Protein AF-A0A813EUI0-F1 (afdb_monomer_lite)

Foldseek 3Di:
DDDDDDDDDDDDDDDDDDDDDDDDDDDDDDDDDDDDDDDDDDPPPDPPPPPPPPPPDPPPPQPDDLVVVLLVVLLVLLQDDLVVNLVVLVVDDLVNLLSNCVSLVHDSDDDSVVSSVVSSVLSVLVVVLLDCVHPNVVLLVVLLPDPDLLVQLVVQLVPDDLVVLLVVCVSLVHDSDDDSSVSSSRSSVSSNSSRRPPCPPPPPDPPPPPDDDDDDDDDDDDDDDDDDDDDDDDDPPPPDPDVVVVVVVVVVVVVVVVVVVVVVVVLVVVCVVVDVVVSVVVVVVVVVVVVVD

Structure (mmCIF, N/CA/C/O backbone):
data_AF-A0A813EUI0-F1
#
_entry.id   AF-A0A813EUI0-F1
#
loop_
_atom_site.group_PDB
_atom_site.id
_atom_site.type_symbol
_atom_site.label_atom_id
_atom_site.label_alt_id
_atom_site.label_comp_id
_atom_site.label_asym_id
_atom_site.label_entity_id
_atom_site.label_seq_id
_atom_site.pdbx_PDB_ins_code
_atom_site.Cartn_x
_atom_site.Cartn_y
_atom_site.Cartn_z
_atom_site.occupancy
_atom_site.B_iso_or_equiv
_atom_site.auth_seq_id
_atom_site.auth_comp_id
_atom_site.auth_asym_id
_atom_site.auth_atom_id
_atom_site.pdbx_PDB_model_num
ATOM 1 N N . MET A 1 1 ? -33.923 30.603 26.156 1.00 37.28 1 MET A N 1
ATOM 2 C CA . MET A 1 1 ? -33.192 31.889 26.081 1.00 37.28 1 MET A CA 1
ATOM 3 C C . MET A 1 1 ? -31.811 31.636 25.481 1.00 37.28 1 MET A C 1
ATOM 5 O O . MET A 1 1 ? -31.264 30.576 25.737 1.00 37.28 1 MET A O 1
ATOM 9 N N . SER A 1 2 ? -31.299 32.598 24.704 1.00 32.34 2 SER A N 1
ATOM 10 C CA . SER A 1 2 ? -29.986 32.653 24.019 1.00 32.34 2 SER A CA 1
ATOM 11 C C . SER A 1 2 ? -29.773 31.882 22.705 1.00 32.34 2 SER A C 1
ATOM 13 O O . SER A 1 2 ? -29.128 30.846 22.632 1.00 32.34 2 SER A O 1
ATOM 15 N N . VAL A 1 3 ? -30.375 32.469 21.670 1.00 33.22 3 VAL A N 1
ATOM 16 C CA . VAL A 1 3 ? -29.838 32.942 20.373 1.00 33.22 3 VAL A CA 1
ATOM 17 C C . VAL A 1 3 ? -28.448 32.484 19.871 1.00 33.22 3 VAL A C 1
ATOM 19 O O . VAL A 1 3 ? -27.414 32.722 20.485 1.00 33.22 3 VAL A O 1
ATOM 22 N N . SER A 1 4 ? -28.509 31.959 18.642 1.00 45.97 4 SER A N 1
ATOM 23 C CA . SER A 1 4 ? -27.584 31.984 17.493 1.00 45.97 4 SER A CA 1
ATOM 24 C C . SER A 1 4 ? -26.529 33.100 17.414 1.00 45.97 4 SER A C 1
ATOM 26 O O . SER A 1 4 ? -26.839 34.258 17.673 1.00 45.97 4 SER A O 1
ATOM 28 N N . LEU A 1 5 ? -25.362 32.769 16.836 1.00 43.75 5 LEU A N 1
ATOM 29 C CA . LEU A 1 5 ? -24.563 33.683 16.005 1.00 43.75 5 LEU A CA 1
ATOM 30 C C . LEU A 1 5 ? -23.753 32.914 14.939 1.00 43.75 5 LEU A C 1
ATOM 32 O O . LEU A 1 5 ? -22.786 32.217 15.237 1.00 43.75 5 LEU A O 1
ATOM 36 N N . CYS A 1 6 ? -24.174 33.081 13.682 1.00 41.16 6 CYS A N 1
ATOM 37 C CA . CYS A 1 6 ? -23.401 32.829 12.466 1.00 41.16 6 CYS A CA 1
ATOM 38 C C . CYS A 1 6 ? -22.487 34.028 12.149 1.00 41.16 6 CYS A C 1
ATOM 40 O O . CYS A 1 6 ? -22.849 35.173 12.413 1.00 41.16 6 CYS A O 1
ATOM 42 N N . GLY A 1 7 ? -21.370 33.767 11.468 1.00 36.03 7 GLY A N 1
ATOM 43 C CA . GLY A 1 7 ? -20.527 34.754 10.777 1.00 36.03 7 GLY A CA 1
ATOM 44 C C . GLY A 1 7 ? -19.097 34.220 10.652 1.00 36.03 7 GLY A C 1
ATOM 45 O O . GLY A 1 7 ? -18.621 33.551 11.555 1.00 36.03 7 GLY A O 1
ATOM 46 N N . LEU A 1 8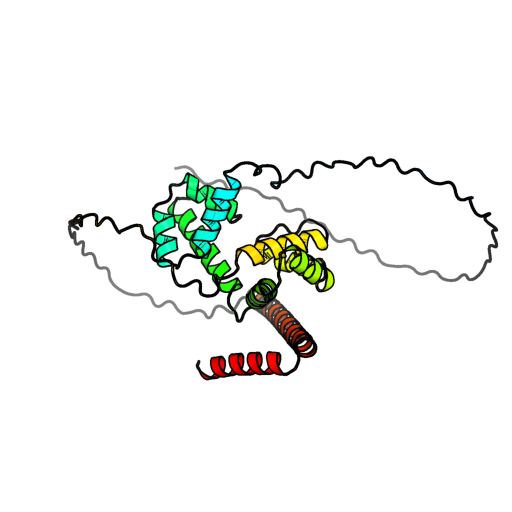 ? -18.310 34.431 9.603 1.00 41.53 8 LEU A N 1
ATOM 47 C CA . LEU A 1 8 ? -18.419 35.221 8.380 1.00 41.53 8 LEU A CA 1
ATOM 48 C C . LEU A 1 8 ? -17.160 34.814 7.581 1.00 41.53 8 LEU A C 1
ATOM 50 O O . LEU A 1 8 ? -16.054 35.060 8.057 1.00 41.53 8 LEU A O 1
ATOM 54 N N . TRP A 1 9 ? -17.271 34.160 6.421 1.00 45.41 9 TRP A N 1
ATOM 55 C CA . TRP A 1 9 ? -16.128 33.986 5.507 1.00 45.41 9 TRP A CA 1
ATOM 56 C C . TRP A 1 9 ? -16.390 34.809 4.253 1.00 45.41 9 TRP A C 1
ATOM 58 O O . TRP A 1 9 ? -17.250 34.488 3.436 1.00 45.41 9 TRP A O 1
ATOM 68 N N . GLY A 1 10 ? -15.676 35.932 4.172 1.00 41.66 10 GLY A N 1
ATOM 69 C CA . GLY A 1 10 ? -15.724 36.875 3.067 1.00 41.66 10 GLY A CA 1
ATOM 70 C C . GLY A 1 10 ? -15.103 36.299 1.799 1.00 41.66 10 GLY A C 1
ATOM 71 O O . GLY A 1 10 ? -14.004 35.745 1.815 1.00 41.66 10 GLY A O 1
ATOM 72 N N . GLY A 1 11 ? -15.820 36.466 0.690 1.00 40.97 11 GLY A N 1
ATOM 73 C CA . GLY A 1 11 ? -15.321 36.223 -0.653 1.00 40.97 11 GLY A CA 1
ATOM 74 C C . GLY A 1 11 ? -14.348 37.313 -1.105 1.00 40.97 11 GLY A C 1
ATOM 75 O O . GLY A 1 11 ? -14.552 38.498 -0.851 1.00 40.97 11 GLY A O 1
ATOM 76 N N . GLN A 1 12 ? -13.313 36.911 -1.841 1.00 42.09 12 GLN A N 1
ATOM 77 C CA . GLN A 1 12 ? -12.577 37.810 -2.725 1.00 42.09 12 GLN A CA 1
ATOM 78 C C . GLN A 1 12 ? -12.877 37.438 -4.173 1.00 42.09 12 GLN A C 1
ATOM 80 O O . GLN A 1 12 ? -12.380 36.453 -4.716 1.00 42.09 12 GLN A O 1
ATOM 85 N N . HIS A 1 13 ? -13.703 38.278 -4.790 1.00 38.53 13 HIS A N 1
ATOM 86 C CA . HIS A 1 13 ? -13.829 38.406 -6.230 1.00 38.53 13 HIS A CA 1
ATOM 87 C C . HIS A 1 13 ? -12.506 38.935 -6.801 1.00 38.53 13 HIS A C 1
ATOM 89 O O . HIS A 1 13 ? -12.022 39.984 -6.377 1.00 38.53 13 HIS A O 1
ATOM 95 N N . ARG A 1 14 ? -11.938 38.258 -7.805 1.00 47.00 14 ARG A N 1
ATOM 96 C CA . ARG A 1 14 ? -11.016 38.899 -8.750 1.00 47.00 14 ARG A CA 1
ATOM 97 C C . ARG A 1 14 ? -11.746 39.125 -10.062 1.00 47.00 14 ARG A C 1
ATOM 99 O O . ARG A 1 14 ? -12.122 38.179 -10.750 1.00 47.00 14 ARG A O 1
ATOM 106 N N . ALA A 1 15 ? -11.965 40.405 -10.337 1.00 46.66 15 ALA A N 1
ATOM 107 C CA . ALA A 1 15 ? -12.514 40.928 -11.568 1.00 46.66 15 ALA A CA 1
ATOM 108 C C . ALA A 1 15 ? -11.570 40.676 -12.751 1.00 46.66 15 ALA A C 1
ATOM 110 O O . ALA A 1 15 ? -10.344 40.706 -12.630 1.00 46.66 15 ALA A O 1
ATOM 111 N N . SER A 1 16 ? -12.197 40.424 -13.891 1.00 44.25 16 SER A N 1
ATOM 112 C CA . SER A 1 16 ? -11.610 40.366 -15.219 1.00 44.25 16 SER A CA 1
ATOM 113 C C . SER A 1 16 ? -11.232 41.767 -15.700 1.00 44.25 16 SER A C 1
ATOM 115 O O . SER A 1 16 ? -12.031 42.688 -15.556 1.00 44.25 16 SER A O 1
ATOM 117 N N . THR A 1 17 ? -10.093 41.899 -16.381 1.00 50.25 17 THR A N 1
ATOM 118 C CA . THR A 1 17 ? -9.874 43.005 -17.321 1.00 50.25 17 THR A CA 1
ATOM 119 C C . THR A 1 17 ? -9.352 42.440 -18.632 1.00 50.25 17 THR A C 1
ATOM 121 O O . THR A 1 17 ? -8.279 41.846 -18.702 1.00 50.25 17 THR A O 1
ATOM 124 N N . ILE A 1 18 ? -10.180 42.617 -19.655 1.00 51.25 18 ILE A N 1
ATOM 125 C CA . ILE A 1 18 ? -9.906 42.436 -21.075 1.00 51.25 18 ILE A CA 1
ATOM 126 C C . ILE A 1 18 ? -9.360 43.773 -21.585 1.00 51.25 18 ILE A C 1
ATOM 128 O O . ILE A 1 18 ? -10.045 44.781 -21.442 1.00 51.25 18 ILE A O 1
ATOM 132 N N . ILE A 1 19 ? -8.184 43.783 -22.214 1.00 55.34 19 ILE A N 1
ATOM 133 C CA . ILE A 1 19 ? -7.802 44.799 -23.207 1.00 55.34 19 ILE A CA 1
ATOM 134 C C . ILE A 1 19 ? -7.107 44.057 -24.350 1.00 55.34 19 ILE A C 1
ATOM 136 O O . ILE A 1 19 ? -6.150 43.317 -24.130 1.00 55.34 19 ILE A O 1
ATOM 140 N N . GLY A 1 20 ? -7.668 44.202 -25.550 1.00 39.66 20 GLY A N 1
ATOM 141 C CA . GLY A 1 20 ? -7.110 43.708 -26.806 1.00 39.66 20 GLY A CA 1
ATOM 142 C C . GLY A 1 20 ? -6.127 44.708 -27.445 1.00 39.66 20 GLY A C 1
ATOM 143 O O . GLY A 1 20 ? -5.355 45.336 -26.731 1.00 39.66 20 GLY A O 1
ATOM 144 N N . PRO A 1 21 ? -6.099 44.835 -28.782 1.00 67.56 21 PRO A N 1
ATOM 145 C CA . PRO A 1 21 ? -4.940 44.445 -29.589 1.00 67.56 21 PRO A CA 1
ATOM 146 C C . PRO A 1 21 ? -4.299 45.611 -30.361 1.00 67.56 21 PRO A C 1
ATOM 148 O O . PRO A 1 21 ? -4.964 46.605 -30.627 1.00 67.56 21 PRO A O 1
ATOM 151 N N . SER A 1 22 ? -3.061 45.432 -30.844 1.00 40.78 22 SER A N 1
ATOM 152 C CA . SER A 1 22 ? -2.563 46.135 -32.044 1.00 40.78 22 SER A CA 1
ATOM 153 C C . SER A 1 22 ? -1.215 45.595 -32.551 1.00 40.78 22 SER A C 1
ATOM 155 O O . SER A 1 22 ? -0.195 45.656 -31.874 1.00 40.78 22 SER A O 1
ATOM 157 N N . THR A 1 23 ? -1.285 45.061 -33.770 1.00 45.28 23 THR A N 1
ATOM 158 C CA . THR A 1 23 ? -0.348 45.076 -34.914 1.00 45.28 23 THR A CA 1
ATOM 159 C C . THR A 1 23 ? 0.899 45.971 -34.876 1.00 45.28 23 THR A C 1
ATOM 161 O O . THR A 1 23 ? 0.762 47.166 -34.651 1.00 45.28 23 THR A O 1
ATOM 164 N N . THR A 1 24 ? 2.037 45.415 -35.330 1.00 47.88 24 THR A N 1
ATOM 165 C CA . THR A 1 24 ? 2.993 45.940 -36.352 1.00 47.88 24 THR A CA 1
ATOM 166 C C . THR A 1 24 ? 4.041 44.837 -36.637 1.00 47.88 24 THR A C 1
ATOM 168 O O . THR A 1 24 ? 4.577 44.237 -35.716 1.00 47.88 24 THR A O 1
ATOM 171 N N . ALA A 1 25 ? 4.140 44.274 -37.846 1.00 42.41 25 ALA A N 1
ATOM 172 C CA . ALA A 1 25 ? 4.811 44.772 -39.055 1.00 42.41 25 ALA A CA 1
ATOM 173 C C . ALA A 1 25 ? 6.358 44.725 -39.004 1.00 42.41 25 ALA A C 1
ATOM 175 O O . ALA A 1 25 ? 6.978 45.544 -38.343 1.00 42.41 25 ALA A O 1
ATOM 176 N N . GLY A 1 26 ? 6.934 43.805 -39.796 1.00 37.25 26 GLY A N 1
ATOM 177 C CA . GLY A 1 26 ? 8.094 44.043 -40.672 1.00 37.25 26 GLY A CA 1
ATOM 178 C C . GLY A 1 26 ? 9.504 44.132 -40.072 1.00 37.25 26 GLY A C 1
ATOM 179 O O . GLY A 1 26 ? 9.800 45.012 -39.277 1.00 37.25 26 GLY A O 1
ATOM 180 N N . GLY A 1 27 ? 10.421 43.308 -40.595 1.00 34.06 27 GLY A N 1
ATOM 181 C CA . GLY A 1 27 ? 11.859 43.602 -40.554 1.00 34.06 27 GLY A CA 1
ATOM 182 C C . GLY A 1 27 ? 12.783 42.383 -40.657 1.00 34.06 27 GLY A C 1
ATOM 183 O O . GLY A 1 27 ? 12.969 41.696 -39.655 1.00 34.06 27 GLY A O 1
ATOM 184 N N . PRO A 1 28 ? 13.390 42.110 -41.830 1.00 57.72 28 PRO A N 1
ATOM 185 C CA . PRO A 1 28 ? 14.470 41.140 -41.998 1.00 57.72 28 PRO A CA 1
ATOM 186 C C . PRO A 1 28 ? 15.854 41.806 -41.850 1.00 57.72 28 PRO A C 1
ATOM 188 O O . PRO A 1 28 ? 16.023 42.967 -42.214 1.00 57.72 28 PRO A O 1
ATOM 191 N N . GLY A 1 29 ? 16.870 41.049 -41.419 1.00 37.94 29 GLY A N 1
ATOM 192 C CA . GLY A 1 29 ? 18.277 41.363 -41.716 1.00 37.94 29 GLY A CA 1
ATOM 193 C C . GLY A 1 29 ? 19.245 41.462 -40.529 1.00 37.94 29 GLY A C 1
ATOM 194 O O . GLY A 1 29 ? 18.898 41.928 -39.450 1.00 37.94 29 GLY A O 1
ATOM 195 N N . GLY A 1 30 ? 20.495 41.055 -40.792 1.00 41.94 30 GLY A N 1
ATOM 196 C CA . GLY A 1 30 ? 21.686 41.303 -39.964 1.00 41.94 30 GLY A CA 1
ATOM 197 C C . GLY A 1 30 ? 22.043 40.128 -39.052 1.00 41.94 30 GLY A C 1
ATOM 198 O O . GLY A 1 30 ? 21.539 40.019 -37.944 1.00 41.94 30 GLY A O 1
ATOM 199 N N . PHE A 1 31 ? 22.834 39.142 -39.479 1.00 50.12 31 PHE A N 1
ATOM 200 C CA . PHE A 1 31 ? 24.273 39.256 -39.758 1.00 50.12 31 PHE A CA 1
ATOM 201 C C . PHE A 1 31 ? 25.031 39.965 -38.626 1.00 50.12 31 PHE A C 1
ATOM 203 O O . PHE A 1 31 ? 25.281 41.162 -38.684 1.00 50.12 31 PHE A O 1
ATOM 210 N N . TRP A 1 32 ? 25.417 39.189 -37.613 1.00 48.81 32 TRP A N 1
ATOM 211 C CA . TRP A 1 32 ? 26.549 39.507 -36.749 1.00 48.81 32 TRP A CA 1
ATOM 212 C C . TRP A 1 32 ? 27.399 38.253 -36.591 1.00 48.81 32 TRP A C 1
ATOM 214 O O . TRP A 1 32 ? 27.138 37.379 -35.767 1.00 48.81 32 TRP A O 1
ATOM 224 N N . THR A 1 33 ? 28.433 38.183 -37.420 1.00 50.44 33 THR A N 1
ATOM 225 C CA . THR A 1 33 ? 29.685 37.513 -37.093 1.00 50.44 33 THR A CA 1
ATOM 226 C C . THR A 1 33 ? 30.200 38.076 -35.772 1.00 50.44 33 THR A C 1
ATOM 228 O O . THR A 1 33 ? 30.443 39.275 -35.633 1.00 50.44 33 THR A O 1
ATOM 231 N N . ARG A 1 34 ? 30.372 37.208 -34.776 1.00 45.84 34 ARG A N 1
ATOM 232 C CA . ARG A 1 34 ? 31.228 37.515 -33.635 1.00 45.84 34 ARG A CA 1
ATOM 233 C C . ARG A 1 34 ? 31.937 36.251 -33.195 1.00 45.84 34 ARG A C 1
ATOM 235 O O . ARG A 1 34 ? 31.386 35.436 -32.457 1.00 45.84 34 ARG A O 1
ATOM 242 N N . ASP A 1 35 ? 33.167 36.133 -33.677 1.00 47.34 35 ASP A N 1
ATOM 243 C CA . ASP A 1 35 ? 34.205 35.297 -33.099 1.00 47.34 35 ASP A CA 1
ATOM 244 C C . ASP A 1 35 ? 34.188 35.444 -31.578 1.00 47.34 35 ASP A C 1
ATOM 246 O O . ASP A 1 35 ? 34.434 36.521 -31.023 1.00 47.34 35 ASP A O 1
ATOM 250 N N . ARG A 1 36 ? 33.871 34.347 -30.890 1.00 46.78 36 ARG A N 1
ATOM 251 C CA . ARG A 1 36 ? 34.180 34.197 -29.473 1.00 46.78 36 ARG A CA 1
ATOM 252 C C . ARG A 1 36 ? 35.244 33.118 -29.335 1.00 46.78 36 ARG A C 1
ATOM 254 O O . ARG A 1 36 ? 34.974 31.966 -29.679 1.00 46.78 36 ARG A O 1
ATOM 261 N N . PRO A 1 37 ? 36.437 33.462 -28.824 1.00 52.59 37 PRO A N 1
ATOM 262 C CA . PRO A 1 37 ? 37.456 32.475 -28.541 1.00 52.59 37 PRO A CA 1
ATOM 263 C C . PRO A 1 37 ? 36.966 31.506 -27.462 1.00 52.59 37 PRO A C 1
ATOM 265 O O . PRO A 1 37 ? 36.327 31.869 -26.473 1.00 52.59 37 PRO A O 1
ATOM 268 N N . ARG A 1 38 ? 37.289 30.243 -27.718 1.00 52.47 38 ARG A N 1
ATOM 269 C CA . ARG A 1 38 ? 37.118 29.060 -26.882 1.00 52.47 38 ARG A CA 1
ATOM 270 C C . ARG A 1 38 ? 37.742 29.304 -25.494 1.00 52.47 38 ARG A C 1
ATOM 272 O O . ARG A 1 38 ? 38.957 29.485 -25.431 1.00 52.47 38 ARG A O 1
ATOM 279 N N . PRO A 1 39 ? 36.979 29.284 -24.385 1.00 45.50 39 PRO A N 1
ATOM 280 C CA . PRO A 1 39 ? 37.581 29.224 -23.066 1.00 45.50 39 PRO A CA 1
ATOM 281 C C . PRO A 1 39 ? 38.162 27.828 -22.846 1.00 45.50 39 PRO A C 1
ATOM 283 O O . PRO A 1 39 ? 37.503 26.803 -23.035 1.00 45.50 39 PRO A O 1
ATOM 286 N N . SER A 1 40 ? 39.432 27.839 -22.481 1.00 44.53 40 SER A N 1
ATOM 287 C CA . SER A 1 40 ? 40.275 26.728 -22.086 1.00 44.53 40 SER A CA 1
ATOM 288 C C . SER A 1 40 ? 39.642 25.871 -20.987 1.00 44.53 40 SER A C 1
ATOM 290 O O . SER A 1 40 ? 39.065 26.357 -20.015 1.00 44.53 40 SER A O 1
ATOM 292 N N . LEU A 1 41 ? 39.802 24.562 -21.168 1.00 47.62 41 LEU A N 1
ATOM 293 C CA . LEU A 1 41 ? 39.562 23.520 -20.182 1.00 47.62 41 LEU A CA 1
ATOM 294 C C . LEU A 1 41 ? 40.427 23.785 -18.943 1.00 47.62 41 LEU A C 1
ATOM 296 O O . LEU A 1 41 ? 41.642 23.610 -18.986 1.00 47.62 41 LEU A O 1
ATOM 300 N N . LEU A 1 42 ? 39.792 24.164 -17.838 1.00 51.62 42 LEU A N 1
ATOM 301 C CA . LEU A 1 42 ? 40.342 23.959 -16.503 1.00 51.62 42 LEU A CA 1
ATOM 302 C C . LEU A 1 42 ? 39.494 22.904 -15.782 1.00 51.62 42 LEU A C 1
ATOM 304 O O . LEU A 1 42 ? 38.260 22.953 -15.866 1.00 51.62 42 LEU A O 1
ATOM 308 N N . PRO A 1 43 ? 40.119 21.951 -15.069 1.00 44.88 43 PRO A N 1
ATOM 309 C CA . PRO A 1 43 ? 39.403 20.976 -14.269 1.00 44.88 43 PRO A CA 1
ATOM 310 C C . PRO A 1 43 ? 38.798 21.703 -13.070 1.00 44.88 43 PRO A C 1
ATOM 312 O O . PRO A 1 43 ? 39.477 22.066 -12.112 1.00 44.88 43 PRO A O 1
ATOM 315 N N . ARG A 1 44 ? 37.489 21.940 -13.129 1.00 40.03 44 ARG A N 1
ATOM 316 C CA . ARG A 1 44 ? 36.712 22.402 -11.983 1.00 40.03 44 ARG A CA 1
ATOM 317 C C . ARG A 1 44 ? 36.678 21.249 -10.979 1.00 40.03 44 ARG A C 1
ATOM 319 O O . ARG A 1 44 ? 35.834 20.366 -11.096 1.00 40.03 44 ARG A O 1
ATOM 326 N N . GLN A 1 45 ? 37.609 21.247 -10.022 1.00 49.34 45 GLN A N 1
ATOM 327 C CA . GLN A 1 45 ? 37.475 20.485 -8.783 1.00 49.34 45 GLN A CA 1
ATOM 328 C C . GLN A 1 45 ? 36.181 20.949 -8.109 1.00 49.34 45 GLN A C 1
ATOM 330 O O . GLN A 1 45 ? 36.139 21.968 -7.422 1.00 49.34 45 GLN A O 1
ATOM 335 N N . GLN A 1 46 ? 35.087 20.243 -8.383 1.00 42.00 46 GLN A N 1
ATOM 336 C CA . GLN A 1 46 ? 33.879 20.364 -7.593 1.00 42.00 46 GLN A CA 1
ATOM 337 C C . GLN A 1 46 ? 34.137 19.597 -6.309 1.00 42.00 46 GLN A C 1
ATOM 339 O O . GLN A 1 46 ? 34.206 18.369 -6.288 1.00 42.00 46 GLN A O 1
ATOM 344 N N . SER A 1 47 ? 34.338 20.372 -5.252 1.00 43.19 47 SER A N 1
ATOM 345 C CA . SER A 1 47 ? 34.219 19.923 -3.884 1.00 43.19 47 SER A CA 1
ATOM 346 C C . SER A 1 47 ? 32.953 19.079 -3.742 1.00 43.19 47 SER A C 1
ATOM 348 O O . SER A 1 47 ? 31.836 19.529 -4.001 1.00 43.19 47 SER A O 1
ATOM 350 N N . LEU A 1 48 ? 33.135 17.835 -3.304 1.00 44.62 48 LEU A N 1
ATOM 351 C CA . LEU A 1 48 ? 32.083 17.018 -2.720 1.00 44.62 48 LEU A CA 1
ATOM 352 C C . LEU A 1 48 ? 31.684 17.647 -1.378 1.00 44.62 48 LEU A C 1
ATOM 354 O O . LEU A 1 48 ? 31.959 17.104 -0.315 1.00 44.62 48 LEU A O 1
ATOM 358 N N . GLN A 1 49 ? 31.033 18.808 -1.406 1.00 39.41 49 GLN A N 1
ATOM 359 C CA . GLN A 1 49 ? 30.088 19.139 -0.353 1.00 39.41 49 GLN A CA 1
ATOM 360 C C . GLN A 1 49 ? 28.788 18.447 -0.731 1.00 39.41 49 GLN A C 1
ATOM 362 O O . GLN A 1 49 ? 27.916 19.005 -1.396 1.00 39.41 49 GLN A O 1
ATOM 367 N N . ALA A 1 50 ? 28.700 17.179 -0.324 1.00 39.03 50 ALA A N 1
ATOM 368 C CA . ALA A 1 50 ? 27.430 16.517 -0.123 1.00 39.03 50 ALA A CA 1
ATOM 369 C C . ALA A 1 50 ? 26.643 17.389 0.857 1.00 39.03 50 ALA A C 1
ATOM 371 O O . ALA A 1 50 ? 26.835 17.332 2.070 1.00 39.03 50 ALA A O 1
ATOM 372 N N . SER A 1 51 ? 25.813 18.263 0.294 1.00 38.94 51 SER A N 1
ATOM 373 C CA . SER A 1 51 ? 24.769 18.966 1.009 1.00 38.94 51 SER A CA 1
ATOM 374 C C . SER A 1 51 ? 23.864 17.877 1.574 1.00 38.94 51 SER A C 1
ATOM 376 O O . SER A 1 51 ? 22.999 17.337 0.883 1.00 38.94 51 SER A O 1
ATOM 378 N N . GLN A 1 52 ? 24.138 17.481 2.817 1.00 37.47 52 GLN A N 1
ATOM 379 C CA . GLN A 1 52 ? 23.180 16.802 3.669 1.00 37.47 52 GLN A CA 1
ATOM 380 C C . GLN A 1 52 ? 22.052 17.802 3.893 1.00 37.47 52 GLN A C 1
ATOM 382 O O . GLN A 1 52 ? 22.026 18.544 4.870 1.00 37.47 52 GLN A O 1
ATOM 387 N N . ALA A 1 53 ? 21.141 17.874 2.927 1.00 35.91 53 ALA A N 1
ATOM 388 C CA . ALA A 1 53 ? 19.835 18.430 3.174 1.00 35.91 53 ALA A CA 1
ATOM 389 C C . ALA A 1 53 ? 19.172 17.492 4.192 1.00 35.91 53 ALA A C 1
ATOM 391 O O . ALA A 1 53 ? 19.030 16.300 3.899 1.00 35.91 53 ALA A O 1
ATOM 392 N N . PRO A 1 54 ? 18.774 17.976 5.379 1.00 39.00 54 PRO A N 1
ATOM 393 C CA . PRO A 1 54 ? 17.939 17.189 6.256 1.00 39.00 54 PRO A CA 1
ATOM 394 C C . PRO A 1 54 ? 16.592 17.076 5.548 1.00 39.00 54 PRO A C 1
ATOM 396 O O . PRO A 1 54 ? 15.774 17.996 5.571 1.00 39.00 54 PRO A O 1
ATOM 399 N N . SER A 1 55 ? 16.361 15.956 4.867 1.00 44.69 55 SER A N 1
ATOM 400 C CA . SER A 1 55 ? 15.023 15.541 4.467 1.00 44.69 55 SER A CA 1
ATOM 401 C C . SER A 1 55 ? 14.256 15.206 5.744 1.00 44.69 55 SER A C 1
ATOM 403 O O . SER A 1 55 ? 14.120 14.048 6.132 1.00 44.69 55 SER A O 1
ATOM 405 N N . GLY A 1 56 ? 13.820 16.255 6.439 1.00 46.03 56 GLY A N 1
ATOM 406 C CA . GLY A 1 56 ? 12.825 16.172 7.484 1.00 46.03 56 GLY A CA 1
ATOM 407 C C . GLY A 1 56 ? 11.544 15.611 6.885 1.00 46.03 56 GLY A C 1
ATOM 408 O O . GLY A 1 56 ? 11.059 16.084 5.856 1.00 46.03 56 GLY A O 1
ATOM 409 N N . GLY A 1 57 ? 11.016 14.578 7.530 1.00 45.25 57 GLY A N 1
ATOM 410 C CA . GLY A 1 57 ? 9.721 14.012 7.191 1.00 45.25 57 GLY A CA 1
ATOM 411 C C . GLY A 1 57 ? 9.714 12.497 7.291 1.00 45.25 57 GLY A C 1
ATOM 412 O O . GLY A 1 57 ? 9.730 11.814 6.274 1.00 45.25 57 GLY A O 1
ATOM 413 N N . TRP A 1 58 ? 9.605 11.998 8.522 1.00 43.50 58 TRP A N 1
ATOM 414 C CA . TRP A 1 58 ? 9.144 10.646 8.880 1.00 43.50 58 TRP A CA 1
ATOM 415 C C . TRP A 1 58 ? 10.098 9.461 8.650 1.00 43.50 58 TRP A C 1
ATOM 417 O O . TRP A 1 58 ? 10.011 8.504 9.414 1.00 43.50 58 TRP A O 1
ATOM 427 N N . ASP A 1 59 ? 11.034 9.517 7.697 1.00 44.75 59 ASP A N 1
ATOM 428 C CA . ASP A 1 59 ? 11.884 8.354 7.363 1.00 44.75 59 ASP A CA 1
ATOM 429 C C . ASP A 1 59 ? 12.989 8.059 8.418 1.00 44.75 59 ASP A C 1
ATOM 431 O O . ASP A 1 59 ? 13.479 6.936 8.492 1.00 44.75 59 ASP A O 1
ATOM 435 N N . THR A 1 60 ? 13.347 9.011 9.292 1.00 43.53 60 THR A N 1
ATOM 436 C CA . THR A 1 60 ? 14.408 8.858 10.320 1.00 43.53 60 THR A CA 1
ATOM 437 C C . THR A 1 60 ? 13.921 8.602 11.752 1.00 43.53 60 THR A C 1
ATOM 439 O O . THR A 1 60 ? 14.745 8.335 12.622 1.00 43.53 60 THR A O 1
ATOM 442 N N . VAL A 1 61 ? 12.612 8.642 12.034 1.00 46.31 61 VAL A N 1
ATOM 443 C CA . VAL A 1 61 ? 12.087 8.504 13.418 1.00 46.31 61 VAL A CA 1
ATOM 444 C C . VAL A 1 61 ? 11.822 7.038 13.811 1.00 46.31 61 VAL A C 1
ATOM 446 O O . VAL A 1 61 ? 11.473 6.740 14.947 1.00 46.31 61 VAL A O 1
ATOM 449 N N . PHE A 1 62 ? 12.040 6.090 12.900 1.00 47.03 62 PHE A N 1
ATOM 450 C CA . PHE A 1 62 ? 11.673 4.681 13.083 1.00 47.03 62 PHE A CA 1
ATOM 451 C C . PHE A 1 62 ? 12.872 3.711 13.147 1.00 47.03 62 PHE A C 1
ATOM 453 O O . PHE A 1 62 ? 12.695 2.499 13.070 1.00 47.03 62 PHE A O 1
ATOM 460 N N . SER A 1 63 ? 14.097 4.203 13.356 1.00 41.44 63 SER A N 1
ATOM 461 C CA . SER A 1 63 ? 15.325 3.379 13.387 1.00 41.44 63 SER A CA 1
ATOM 462 C C . SER A 1 63 ? 15.567 2.578 14.684 1.00 41.44 63 SER A C 1
ATOM 464 O O . SER A 1 63 ? 16.708 2.295 15.032 1.00 41.44 63 SER A O 1
ATOM 466 N N . SER A 1 64 ? 14.529 2.175 15.417 1.00 50.97 64 SER A N 1
ATOM 467 C CA . SER A 1 64 ? 14.667 1.363 16.636 1.00 50.97 64 SER A CA 1
ATOM 468 C C . SER A 1 64 ? 13.445 0.462 16.792 1.00 50.97 64 SER A C 1
ATOM 470 O O . SER A 1 64 ? 12.337 0.987 16.769 1.00 50.97 64 SER A O 1
ATOM 472 N N . GLY A 1 65 ? 13.654 -0.863 16.890 1.00 58.16 65 GLY A N 1
ATOM 473 C CA . GLY A 1 65 ? 12.738 -1.973 17.254 1.00 58.16 65 GLY A CA 1
ATOM 474 C C . GLY A 1 65 ? 11.235 -1.871 16.934 1.00 58.16 65 GLY A C 1
ATOM 475 O O . GLY A 1 65 ? 10.678 -2.719 16.239 1.00 58.16 65 GLY A O 1
ATOM 476 N N . VAL A 1 66 ? 10.583 -0.823 17.425 1.00 65.12 66 VAL A N 1
ATOM 477 C CA . VAL A 1 66 ? 9.166 -0.467 17.285 1.00 65.12 66 VAL A CA 1
ATOM 478 C C . VAL A 1 66 ? 8.688 -0.461 15.831 1.00 65.12 66 VAL A C 1
ATOM 480 O O . VAL A 1 66 ? 7.596 -0.942 15.545 1.00 65.12 66 VAL A O 1
ATOM 483 N N . ALA A 1 67 ? 9.500 0.019 14.886 1.00 74.81 67 ALA A N 1
ATOM 484 C CA . ALA A 1 67 ? 9.120 0.021 13.471 1.00 74.81 67 ALA A CA 1
ATOM 485 C C . ALA A 1 67 ? 9.012 -1.390 12.882 1.00 74.81 67 ALA A C 1
ATOM 487 O O . ALA A 1 67 ? 8.126 -1.662 12.075 1.00 74.81 67 ALA A O 1
ATOM 488 N N . GLY A 1 68 ? 9.893 -2.294 13.320 1.00 78.88 68 GLY A N 1
ATOM 489 C CA . GLY A 1 68 ? 9.860 -3.700 12.931 1.00 78.88 68 GLY A CA 1
ATOM 490 C C . GLY A 1 68 ? 8.637 -4.415 13.499 1.00 78.88 68 GLY A C 1
ATOM 491 O O . GLY A 1 68 ? 7.971 -5.144 12.768 1.00 78.88 68 GLY A O 1
ATOM 492 N N . VAL A 1 69 ? 8.299 -4.149 14.766 1.00 84.06 69 VAL A N 1
ATOM 493 C CA . VAL A 1 69 ? 7.096 -4.693 15.424 1.00 84.06 69 VAL A CA 1
ATOM 494 C C . VAL A 1 69 ? 5.822 -4.176 14.756 1.00 84.06 69 VAL A C 1
ATOM 496 O O . VAL A 1 69 ? 4.912 -4.944 14.459 1.00 84.06 69 VAL A O 1
ATOM 499 N N . LEU A 1 70 ? 5.756 -2.882 14.448 1.00 86.88 70 LEU A N 1
ATOM 500 C CA . LEU A 1 70 ? 4.600 -2.317 13.760 1.00 86.88 70 LEU A CA 1
ATOM 501 C C . LEU A 1 70 ? 4.454 -2.890 12.343 1.00 86.88 70 LEU A C 1
ATOM 503 O O . LEU A 1 70 ? 3.352 -3.251 11.931 1.00 86.88 70 LEU A O 1
ATOM 507 N N . ALA A 1 71 ? 5.560 -3.013 11.605 1.00 83.44 71 ALA A N 1
ATOM 508 C CA . ALA A 1 71 ? 5.556 -3.614 10.278 1.00 83.44 71 ALA A CA 1
ATOM 509 C C . ALA A 1 71 ? 5.133 -5.091 10.318 1.00 83.44 71 ALA A C 1
ATOM 511 O O . ALA A 1 71 ? 4.363 -5.523 9.458 1.00 83.44 71 ALA A O 1
ATOM 512 N N . SER A 1 72 ? 5.586 -5.861 11.316 1.00 85.69 72 SER A N 1
ATOM 513 C CA . SER A 1 72 ? 5.185 -7.262 11.482 1.00 85.69 72 SER A CA 1
ATOM 514 C C . SER A 1 72 ? 3.710 -7.389 11.860 1.00 85.69 72 SER A C 1
ATOM 516 O O . SER A 1 72 ? 3.022 -8.234 11.293 1.00 85.69 72 SER A O 1
ATOM 518 N N . MET A 1 73 ? 3.193 -6.509 12.720 1.00 90.19 73 MET A N 1
ATOM 519 C CA . MET A 1 73 ? 1.779 -6.471 13.096 1.00 90.19 73 MET A CA 1
ATOM 520 C C . MET A 1 73 ? 0.881 -6.119 11.904 1.00 90.19 73 MET A C 1
ATOM 522 O O . MET A 1 73 ? -0.072 -6.839 11.615 1.00 90.19 73 MET A O 1
ATOM 526 N N . VAL A 1 74 ? 1.209 -5.064 11.150 1.00 91.50 74 VAL A N 1
ATOM 527 C CA . VAL A 1 74 ? 0.465 -4.692 9.932 1.00 91.50 74 VAL A CA 1
ATOM 528 C C . VAL A 1 74 ? 0.517 -5.818 8.898 1.00 91.50 74 VAL A C 1
ATOM 530 O O . VAL A 1 74 ? -0.495 -6.127 8.268 1.00 91.50 74 VAL A O 1
ATOM 533 N N . ARG A 1 75 ? 1.671 -6.476 8.743 1.00 89.31 75 ARG A N 1
ATOM 534 C CA . ARG A 1 75 ? 1.798 -7.649 7.873 1.00 89.31 75 ARG A CA 1
ATOM 535 C C . ARG A 1 75 ? 0.921 -8.806 8.355 1.00 89.31 75 ARG A C 1
ATOM 537 O O . ARG A 1 75 ? 0.220 -9.394 7.542 1.00 89.31 75 ARG A O 1
ATOM 544 N N . ALA A 1 76 ? 0.910 -9.099 9.652 1.00 90.12 76 ALA A N 1
ATOM 545 C CA . ALA A 1 76 ? 0.076 -10.147 10.230 1.00 90.12 76 ALA A CA 1
ATOM 546 C C . ALA A 1 76 ? -1.423 -9.866 10.034 1.00 90.12 76 ALA A C 1
ATOM 548 O O . ALA A 1 76 ? -2.175 -10.791 9.745 1.00 90.12 76 ALA A O 1
ATOM 549 N N . LEU A 1 77 ? -1.854 -8.603 10.127 1.00 93.50 77 LEU A N 1
ATOM 550 C CA . LEU A 1 77 ? -3.238 -8.194 9.856 1.00 93.50 77 LEU A CA 1
ATOM 551 C C . LEU A 1 77 ? -3.626 -8.319 8.375 1.00 93.50 77 LEU A C 1
ATOM 553 O O . LEU A 1 77 ? -4.770 -8.657 8.076 1.00 93.50 77 LEU A O 1
ATOM 557 N N . ARG A 1 78 ? -2.686 -8.062 7.455 1.00 91.44 78 ARG A N 1
ATOM 558 C CA . ARG A 1 78 ? -2.883 -8.238 6.004 1.00 91.44 78 ARG A CA 1
ATOM 559 C C . ARG A 1 78 ? -2.975 -9.708 5.593 1.00 91.44 78 ARG A C 1
ATOM 561 O O . ARG A 1 78 ? -3.666 -10.015 4.635 1.00 91.44 78 ARG A O 1
ATOM 568 N N . LEU A 1 79 ? -2.271 -10.597 6.293 1.00 88.50 79 LEU A N 1
ATOM 569 C CA . LEU A 1 79 ? -2.297 -12.041 6.025 1.00 88.50 79 LEU A CA 1
ATOM 570 C C . LEU A 1 79 ? -3.451 -12.768 6.730 1.00 88.50 79 LEU A C 1
ATOM 572 O O . LEU A 1 79 ? -3.741 -13.909 6.390 1.00 88.50 79 LEU A O 1
ATOM 576 N N . ALA A 1 80 ? -4.075 -12.140 7.727 1.00 90.56 80 ALA A N 1
ATOM 577 C CA . ALA A 1 80 ? -5.205 -12.705 8.448 1.00 90.56 80 ALA A CA 1
ATOM 578 C C . ALA A 1 80 ? -6.511 -12.576 7.648 1.00 90.56 80 ALA A C 1
ATOM 580 O O . ALA A 1 80 ? -6.781 -11.525 7.055 1.00 90.56 80 ALA A O 1
ATOM 581 N N . ASP A 1 81 ? -7.344 -13.617 7.729 1.00 90.94 81 ASP A N 1
ATOM 582 C CA . ASP A 1 81 ? -8.728 -13.596 7.251 1.00 90.94 81 ASP A CA 1
ATOM 583 C C . ASP A 1 81 ? -9.554 -12.523 7.980 1.00 90.94 81 ASP A C 1
ATOM 585 O O . ASP A 1 81 ? -9.203 -12.073 9.076 1.00 90.94 81 ASP A O 1
ATOM 589 N N . GLU A 1 82 ? -10.689 -12.127 7.402 1.00 91.56 82 GLU A N 1
ATOM 590 C CA . GLU A 1 82 ? -11.526 -11.037 7.924 1.00 91.56 82 GLU A CA 1
ATOM 591 C C . GLU A 1 82 ? -11.961 -11.256 9.386 1.00 91.56 82 GLU A C 1
ATOM 593 O O . GLU A 1 82 ? -11.866 -10.346 10.215 1.00 91.56 82 GLU A O 1
ATOM 598 N N . SER A 1 83 ? -12.381 -12.476 9.734 1.00 93.81 83 SER A N 1
ATOM 599 C CA . SER A 1 83 ? -12.816 -12.828 11.093 1.00 93.81 83 SER A CA 1
ATOM 600 C C . SER A 1 83 ? -11.669 -12.764 12.110 1.00 93.81 83 SER A C 1
ATOM 602 O O . SER A 1 83 ? -11.833 -12.225 13.208 1.00 93.81 83 SER A O 1
ATOM 604 N N . GLU A 1 84 ? -10.490 -13.259 11.734 1.00 95.06 84 GLU A N 1
ATOM 605 C CA . GLU A 1 84 ? -9.272 -13.236 12.546 1.00 95.06 84 GLU A CA 1
ATOM 606 C C . GLU A 1 84 ? -8.776 -11.802 12.758 1.00 95.06 84 GLU A C 1
ATOM 608 O O . GLU A 1 84 ? -8.455 -11.407 13.881 1.00 95.06 84 GLU A O 1
ATOM 613 N N . ARG A 1 85 ? -8.764 -11.000 11.690 1.00 95.06 85 ARG A N 1
ATOM 614 C CA . ARG A 1 85 ? -8.408 -9.578 11.707 1.00 95.06 85 ARG A CA 1
ATOM 615 C C . ARG A 1 85 ? -9.297 -8.810 12.682 1.00 95.06 85 ARG A C 1
ATOM 617 O O . ARG A 1 85 ? -8.779 -8.129 13.566 1.00 95.06 85 ARG A O 1
ATOM 624 N N . ARG A 1 86 ? -10.617 -8.986 12.586 1.00 95.25 86 ARG A N 1
ATOM 625 C CA . ARG A 1 86 ? -11.592 -8.371 13.496 1.00 95.25 86 ARG A CA 1
ATOM 626 C C . ARG A 1 86 ? -11.385 -8.806 14.946 1.00 95.25 86 ARG A C 1
ATOM 628 O O . ARG A 1 86 ? -11.425 -7.969 15.847 1.00 95.25 86 ARG A O 1
ATOM 635 N N . ARG A 1 87 ? -11.130 -10.099 15.190 1.00 97.19 87 ARG A N 1
ATOM 636 C CA . ARG A 1 87 ? -10.843 -10.616 16.540 1.00 97.19 87 ARG A CA 1
ATOM 637 C C . ARG A 1 87 ? -9.592 -9.968 17.132 1.00 97.19 87 ARG A C 1
ATOM 639 O O . ARG A 1 87 ? -9.647 -9.513 18.269 1.00 97.19 87 ARG A O 1
ATOM 646 N N . ARG A 1 88 ? -8.498 -9.892 16.363 1.00 96.44 88 ARG A N 1
ATOM 647 C CA . ARG A 1 88 ? -7.241 -9.258 16.797 1.00 96.44 88 ARG A CA 1
ATOM 648 C C . ARG A 1 88 ? -7.446 -7.785 17.114 1.00 96.44 88 ARG A C 1
ATOM 650 O O . ARG A 1 88 ? -7.185 -7.379 18.234 1.00 96.44 88 ARG A O 1
ATOM 657 N N . LEU A 1 89 ? -8.029 -7.015 16.195 1.00 97.00 89 LEU A N 1
ATOM 658 C CA . LEU A 1 89 ? -8.269 -5.579 16.398 1.00 97.00 89 LEU A CA 1
ATOM 659 C C . LEU A 1 89 ? -9.155 -5.282 17.617 1.00 97.00 89 LEU A C 1
ATOM 661 O O . LEU A 1 89 ? -8.973 -4.263 18.278 1.00 97.00 89 LEU A O 1
ATOM 665 N N . ARG A 1 90 ? -10.097 -6.172 17.948 1.00 95.94 90 ARG A N 1
ATOM 666 C CA . ARG A 1 90 ? -10.919 -6.058 19.162 1.00 95.94 90 ARG A CA 1
ATOM 667 C C . ARG A 1 90 ? -10.189 -6.438 20.450 1.00 95.94 90 ARG A C 1
ATOM 669 O O . ARG A 1 90 ? -10.697 -6.085 21.511 1.00 95.94 90 ARG A O 1
ATOM 676 N N . ALA A 1 91 ? -9.060 -7.133 20.383 1.00 96.06 91 ALA A N 1
ATOM 677 C CA . ALA A 1 91 ? -8.223 -7.423 21.544 1.00 96.06 91 ALA A CA 1
ATOM 678 C C . ALA A 1 91 ? -7.206 -6.301 21.817 1.00 96.06 91 ALA A C 1
ATOM 680 O O . ALA A 1 91 ? -6.860 -6.073 22.972 1.00 96.06 91 ALA A O 1
ATOM 681 N N . GLU A 1 92 ? -6.782 -5.575 20.779 1.00 96.38 92 GLU A N 1
ATOM 682 C CA . GLU A 1 92 ? -5.823 -4.471 20.903 1.00 96.38 92 GLU A CA 1
ATOM 683 C C . GLU A 1 92 ? -6.378 -3.296 21.730 1.00 96.38 92 GLU A C 1
ATOM 685 O O . GLU A 1 92 ? -7.577 -2.951 21.699 1.00 96.38 92 GLU A O 1
ATOM 690 N N . CYS A 1 93 ? -5.469 -2.629 22.439 1.00 96.56 93 CYS A N 1
ATOM 691 C CA . CYS A 1 93 ? -5.760 -1.408 23.175 1.00 96.56 93 CYS A CA 1
ATOM 692 C C . CYS A 1 93 ? -5.772 -0.172 22.254 1.00 96.56 93 CYS A C 1
ATOM 694 O O . CYS A 1 93 ? -5.276 -0.174 21.124 1.00 96.56 93 CYS A O 1
ATOM 696 N N . CYS A 1 94 ? -6.325 0.946 22.738 1.00 96.31 94 CYS A N 1
ATOM 697 C CA . CYS A 1 94 ? -6.435 2.173 21.941 1.00 96.31 94 CYS A CA 1
ATOM 698 C C . CYS A 1 94 ? -5.080 2.701 21.435 1.00 96.31 94 CYS A C 1
ATOM 700 O O . CYS A 1 94 ? -5.018 3.241 20.331 1.00 96.31 94 CYS A O 1
ATOM 702 N N . SER A 1 95 ? -3.995 2.565 22.205 1.00 94.75 95 SER A N 1
ATOM 703 C CA . SER A 1 95 ? -2.657 2.991 21.765 1.00 94.75 95 SER A CA 1
ATOM 704 C C . SER A 1 95 ? -2.112 2.132 20.625 1.00 94.75 95 SER A C 1
ATOM 706 O O . SER A 1 95 ? -1.538 2.681 19.685 1.00 94.75 95 SER A O 1
ATOM 708 N N . GLU A 1 96 ? -2.341 0.819 20.657 1.00 94.81 96 GLU A N 1
ATOM 709 C CA . GLU A 1 96 ? -1.944 -0.108 19.588 1.00 94.81 96 GLU A CA 1
ATOM 710 C C . GLU A 1 96 ? -2.737 0.164 18.311 1.00 94.81 96 GLU A C 1
ATOM 712 O O . GLU A 1 96 ? -2.152 0.296 17.238 1.00 94.81 96 GLU A O 1
ATOM 717 N N . LEU A 1 97 ? -4.051 0.385 18.419 1.00 96.69 97 LEU A N 1
ATOM 718 C CA . LEU A 1 97 ? -4.890 0.766 17.277 1.00 96.69 97 LEU A CA 1
ATOM 719 C C . LEU A 1 97 ? -4.430 2.076 16.629 1.00 96.69 97 LEU A C 1
ATOM 721 O O . LEU A 1 97 ? -4.398 2.190 15.401 1.00 96.69 97 LEU A O 1
ATOM 725 N N . ARG A 1 98 ? -4.017 3.065 17.430 1.00 96.06 98 ARG A N 1
ATOM 726 C CA . ARG A 1 98 ? -3.425 4.305 16.905 1.00 96.06 98 ARG A CA 1
ATOM 727 C C . ARG A 1 98 ? -2.081 4.043 16.227 1.00 96.06 98 ARG A C 1
ATOM 729 O O . ARG A 1 98 ? -1.838 4.606 15.162 1.00 96.06 98 ARG A O 1
ATOM 736 N N . ALA A 1 99 ? -1.242 3.169 16.781 1.00 93.50 99 ALA A N 1
ATOM 737 C CA . ALA A 1 99 ? 0.010 2.761 16.144 1.00 93.50 99 ALA A CA 1
ATOM 738 C C . ALA A 1 99 ? -0.243 2.055 14.800 1.00 93.50 99 ALA A C 1
ATOM 740 O O . ALA A 1 99 ? 0.395 2.397 13.804 1.00 93.50 99 ALA A O 1
ATOM 741 N N . ILE A 1 100 ? -1.231 1.155 14.730 1.00 94.75 100 ILE A N 1
ATOM 742 C CA . ILE A 1 100 ? -1.677 0.513 13.483 1.00 94.75 100 ILE A CA 1
ATOM 743 C C . ILE A 1 100 ? -2.149 1.567 12.480 1.00 94.75 100 ILE A C 1
ATOM 745 O O . ILE A 1 100 ? -1.747 1.520 11.318 1.00 94.75 100 ILE A O 1
ATOM 749 N N . CYS A 1 101 ? -2.945 2.552 12.915 1.00 95.69 101 CYS A N 1
ATOM 750 C CA . CYS A 1 101 ? -3.360 3.662 12.056 1.00 95.69 101 CYS A CA 1
ATOM 751 C C . CYS A 1 101 ? -2.152 4.410 11.484 1.00 95.69 101 CYS A C 1
ATOM 753 O O . CYS A 1 101 ? -2.122 4.668 10.285 1.00 95.69 101 CYS A O 1
ATOM 755 N N . VAL A 1 102 ? -1.126 4.693 12.293 1.00 92.31 102 VAL A N 1
ATOM 756 C CA . VAL A 1 102 ? 0.122 5.315 11.820 1.00 92.31 102 VAL A CA 1
ATOM 757 C C . VAL A 1 102 ? 0.831 4.425 10.793 1.00 92.31 102 VAL A C 1
ATOM 759 O O . VAL A 1 102 ? 1.199 4.910 9.722 1.00 92.31 102 VAL A O 1
ATOM 762 N N . GLY A 1 103 ? 0.958 3.121 11.057 1.00 91.00 103 GLY A N 1
ATOM 763 C CA . GLY A 1 103 ? 1.569 2.160 10.129 1.00 91.00 103 GLY A CA 1
ATOM 764 C C . GLY A 1 103 ? 0.826 2.050 8.793 1.00 91.00 103 GLY A C 1
ATOM 765 O O . GLY A 1 103 ? 1.444 1.945 7.734 1.00 91.00 103 GLY A O 1
ATOM 766 N N . LEU A 1 104 ? -0.503 2.159 8.827 1.00 91.75 104 LEU A N 1
ATOM 767 C CA . LEU A 1 104 ? -1.378 2.188 7.653 1.00 91.75 104 LEU A CA 1
ATOM 768 C C . LEU A 1 104 ? -1.550 3.591 7.050 1.00 91.75 104 LEU A C 1
ATOM 770 O O . LEU A 1 104 ? -2.226 3.730 6.026 1.00 91.75 104 LEU A O 1
ATOM 774 N N . ARG A 1 105 ? -0.935 4.620 7.643 1.00 91.50 105 ARG A N 1
ATOM 775 C CA . ARG A 1 105 ? -1.010 6.024 7.206 1.00 91.50 105 ARG A CA 1
ATOM 776 C C . ARG A 1 105 ? -2.448 6.555 7.181 1.00 91.50 105 ARG A C 1
ATOM 778 O O . ARG A 1 105 ? -2.866 7.225 6.239 1.00 91.50 105 ARG A O 1
ATOM 785 N N . LEU A 1 106 ? -3.204 6.210 8.215 1.00 93.25 106 LEU A N 1
ATOM 786 C CA . LEU A 1 106 ? -4.580 6.620 8.458 1.00 93.25 106 LEU A CA 1
ATOM 787 C C . LEU A 1 106 ? -4.632 7.709 9.530 1.00 93.25 106 LEU A C 1
ATOM 789 O O . LEU A 1 106 ? -3.760 7.803 10.395 1.00 93.25 106 LEU A O 1
ATOM 793 N N . ASN A 1 107 ? -5.713 8.485 9.521 1.00 92.56 107 ASN A N 1
ATOM 794 C CA . ASN A 1 107 ? -6.033 9.363 10.641 1.00 92.56 107 ASN A CA 1
ATOM 795 C C . ASN A 1 107 ? -6.337 8.508 11.880 1.00 92.56 107 ASN A C 1
ATOM 797 O O . ASN A 1 107 ? -7.073 7.52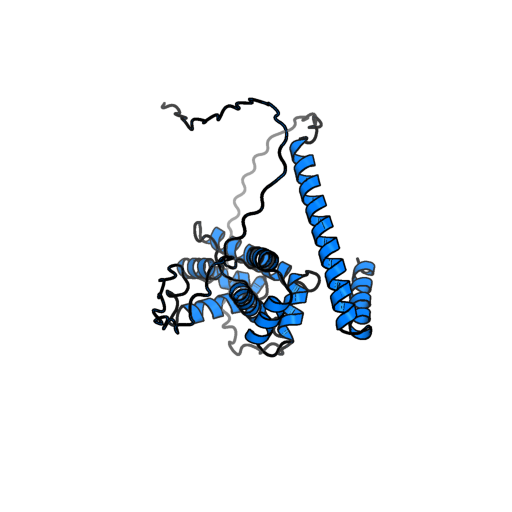6 11.785 1.00 92.56 107 ASN A O 1
ATOM 801 N N . PHE A 1 108 ? -5.802 8.897 13.037 1.00 93.19 108 PHE A N 1
ATOM 802 C CA . PHE A 1 108 ? -5.943 8.173 14.308 1.00 93.19 108 PHE A CA 1
ATOM 803 C C . PHE A 1 108 ? -6.882 8.879 15.308 1.00 93.19 108 PHE A C 1
ATOM 805 O O . PHE A 1 108 ? -6.874 8.574 16.501 1.00 93.19 108 PHE A O 1
ATOM 812 N N . SER A 1 109 ? -7.684 9.838 14.834 1.00 94.19 109 SER A N 1
ATOM 813 C CA . SER A 1 109 ? -8.750 10.480 15.607 1.00 94.19 109 SER A CA 1
ATOM 814 C C . SER A 1 109 ? -10.020 9.625 15.625 1.00 94.19 109 SER A C 1
ATOM 816 O O . SER A 1 109 ? -10.310 8.932 14.643 1.00 94.19 109 SER A O 1
ATOM 818 N N . GLY A 1 110 ? -10.779 9.717 16.718 1.00 95.25 110 GLY A N 1
ATOM 819 C CA . GLY A 1 110 ? -12.067 9.041 16.877 1.00 95.25 110 GLY A CA 1
ATOM 820 C C . GLY A 1 110 ? -12.161 8.163 18.120 1.00 95.25 110 GLY A C 1
ATOM 821 O O . GLY A 1 110 ? -11.207 8.051 18.901 1.00 95.25 110 GLY A O 1
ATOM 822 N N . SER A 1 111 ? -13.331 7.547 18.279 1.00 97.69 111 SER A N 1
ATOM 823 C CA . SER A 1 111 ? -13.567 6.464 19.237 1.00 97.69 111 SER A CA 1
ATOM 824 C C . SER A 1 111 ? -12.776 5.204 18.860 1.00 97.69 111 SER A C 1
ATOM 826 O O . SER A 1 111 ? -12.237 5.076 17.757 1.00 97.69 111 SER A O 1
ATOM 828 N N . ARG A 1 112 ? -12.679 4.248 19.786 1.00 97.31 112 ARG A N 1
ATOM 829 C CA . ARG A 1 112 ? -11.984 2.979 19.541 1.00 97.31 112 ARG A CA 1
ATOM 830 C C . ARG A 1 112 ? -12.626 2.210 18.385 1.00 97.31 112 ARG A C 1
ATOM 832 O O . ARG A 1 112 ? -11.925 1.690 17.520 1.00 97.31 112 ARG A O 1
ATOM 839 N N . GLU A 1 113 ? -13.949 2.183 18.357 1.00 97.25 113 GLU A N 1
ATOM 840 C CA . GLU A 1 113 ? -14.768 1.509 17.356 1.00 97.25 113 GLU A CA 1
ATOM 841 C C . GLU A 1 113 ? -14.548 2.127 15.970 1.00 97.25 113 GLU A C 1
ATOM 843 O O . GLU A 1 113 ? -14.362 1.395 14.997 1.00 97.25 113 GLU A O 1
ATOM 848 N N . GLU A 1 114 ? -14.458 3.458 15.882 1.00 97.44 114 GLU A N 1
ATOM 849 C CA . GLU A 1 114 ? -14.118 4.158 14.638 1.00 97.44 114 GLU A CA 1
ATOM 850 C C . GLU A 1 114 ? -12.719 3.801 14.126 1.00 97.44 114 GLU A C 1
ATOM 852 O O . GLU A 1 114 ? -12.530 3.646 12.917 1.00 97.44 114 GLU A O 1
ATOM 857 N N . LEU A 1 115 ? -11.729 3.657 15.017 1.00 97.56 115 LEU A N 1
ATOM 858 C CA . LEU A 1 115 ? -10.381 3.234 14.623 1.00 97.56 115 LEU A CA 1
ATOM 859 C C . LEU A 1 115 ? -10.397 1.815 14.053 1.00 97.56 115 LEU A C 1
ATOM 861 O O . LEU A 1 115 ? -9.827 1.588 12.987 1.00 97.56 115 LEU A O 1
ATOM 865 N N . VAL A 1 116 ? -11.082 0.879 14.719 1.00 97.62 116 VAL A N 1
ATOM 866 C CA . VAL A 1 116 ? -11.217 -0.507 14.244 1.00 97.62 116 VAL A CA 1
ATOM 867 C C . VAL A 1 116 ? -11.896 -0.544 12.876 1.00 97.62 116 VAL A C 1
ATOM 869 O O . VAL A 1 116 ? -11.340 -1.123 11.945 1.00 97.62 116 VAL A O 1
ATOM 872 N N . GLN A 1 117 ? -13.038 0.131 12.715 1.00 96.81 117 GLN A N 1
ATOM 873 C CA . GLN A 1 117 ? -13.757 0.192 11.437 1.00 96.81 117 GLN A CA 1
ATOM 874 C C . GLN A 1 117 ? -12.891 0.786 10.320 1.00 96.81 117 GLN A C 1
ATOM 876 O O . GLN A 1 117 ? -12.861 0.264 9.206 1.00 96.81 117 GLN A O 1
ATOM 881 N N . ARG A 1 118 ? -12.140 1.855 10.611 1.00 97.12 118 ARG A N 1
ATOM 882 C CA . ARG A 1 118 ? -11.251 2.495 9.634 1.00 97.12 118 ARG A CA 1
ATOM 883 C C . ARG A 1 118 ? -10.107 1.573 9.217 1.00 97.12 118 ARG A C 1
ATOM 885 O O . ARG A 1 118 ? -9.764 1.539 8.034 1.00 97.12 118 ARG A O 1
ATOM 892 N N . ILE A 1 119 ? -9.528 0.824 10.156 1.00 97.19 119 ILE A N 1
ATOM 893 C CA . ILE A 1 119 ? -8.488 -0.172 9.870 1.00 97.19 119 ILE A CA 1
ATOM 894 C C . ILE A 1 119 ? -9.064 -1.313 9.021 1.00 97.19 119 ILE A C 1
ATOM 896 O O . ILE A 1 119 ? -8.471 -1.651 7.998 1.00 97.19 119 ILE A O 1
ATOM 900 N N . GLU A 1 120 ? -10.224 -1.867 9.388 1.00 96.69 120 GLU A N 1
ATOM 901 C CA . GLU A 1 120 ? -10.885 -2.941 8.634 1.00 96.69 120 GLU A CA 1
ATOM 902 C C . GLU A 1 120 ? -11.200 -2.517 7.196 1.00 96.69 120 GLU A C 1
ATOM 904 O O . GLU A 1 120 ? -10.781 -3.197 6.259 1.00 96.69 120 GLU A O 1
ATOM 909 N N . ALA A 1 121 ? -11.844 -1.360 7.008 1.00 96.06 121 ALA A N 1
ATOM 910 C CA . ALA A 1 121 ? -12.172 -0.827 5.684 1.00 96.06 121 ALA A CA 1
ATOM 911 C C . ALA A 1 121 ? -10.918 -0.609 4.823 1.00 96.06 121 ALA A C 1
ATOM 913 O O . ALA A 1 121 ? -10.905 -0.866 3.620 1.00 96.06 121 ALA A O 1
ATOM 914 N N . THR A 1 122 ? -9.832 -0.167 5.453 1.00 95.81 122 THR A N 1
ATOM 915 C CA . THR A 1 122 ? -8.551 0.039 4.779 1.00 95.81 122 THR A CA 1
ATOM 916 C C . THR A 1 122 ? -7.914 -1.273 4.332 1.00 95.81 122 THR A C 1
ATOM 918 O O . THR A 1 122 ? -7.353 -1.340 3.238 1.00 95.81 122 THR A O 1
ATOM 921 N N . LEU A 1 123 ? -7.968 -2.306 5.173 1.00 94.81 123 LEU A N 1
ATOM 922 C CA . LEU A 1 123 ? -7.418 -3.615 4.840 1.00 94.81 123 LEU A CA 1
ATOM 923 C C . LEU A 1 123 ? -8.274 -4.316 3.775 1.00 94.81 123 LEU A C 1
ATOM 925 O O . LEU A 1 123 ? -7.713 -4.862 2.834 1.00 94.81 123 LEU A O 1
ATOM 929 N N . ALA A 1 124 ? -9.603 -4.195 3.835 1.00 93.62 124 ALA A N 1
ATOM 930 C CA . ALA A 1 124 ? -10.493 -4.665 2.771 1.00 93.62 124 ALA A CA 1
ATOM 931 C C . ALA A 1 124 ? -10.177 -3.990 1.423 1.00 93.62 124 ALA A C 1
ATOM 933 O O . ALA A 1 124 ? -10.074 -4.654 0.395 1.00 93.62 124 ALA A O 1
ATOM 934 N N . HIS A 1 125 ? -9.921 -2.677 1.426 1.00 92.69 125 HIS A N 1
ATOM 935 C CA . HIS A 1 125 ? -9.482 -1.979 0.219 1.00 92.69 125 HIS A CA 1
ATOM 936 C C . HIS A 1 125 ? -8.111 -2.466 -0.285 1.00 92.69 125 HIS A C 1
ATOM 938 O O . HIS A 1 125 ? -7.902 -2.587 -1.491 1.00 92.69 125 HIS A O 1
ATOM 944 N N . ASP A 1 126 ? -7.165 -2.765 0.614 1.00 91.88 126 ASP A N 1
ATOM 945 C CA . ASP A 1 126 ? -5.882 -3.371 0.235 1.00 91.88 126 ASP A CA 1
ATOM 946 C C . ASP A 1 126 ? -6.069 -4.745 -0.426 1.00 91.88 126 ASP A C 1
ATOM 948 O O . ASP A 1 126 ? -5.400 -5.022 -1.427 1.00 91.88 126 ASP A O 1
ATOM 952 N N . ASP A 1 127 ? -6.985 -5.563 0.096 1.00 90.75 127 ASP A N 1
ATOM 953 C CA . ASP A 1 127 ? -7.326 -6.884 -0.437 1.00 90.75 127 ASP A CA 1
ATOM 954 C C . ASP A 1 127 ? -7.939 -6.758 -1.846 1.00 90.75 127 ASP A C 1
ATOM 956 O O . ASP A 1 127 ? -7.510 -7.432 -2.788 1.00 90.75 127 ASP A O 1
ATOM 960 N N . GLU A 1 128 ? -8.855 -5.803 -2.046 1.00 91.56 128 GLU A N 1
ATOM 961 C CA . GLU A 1 128 ? -9.410 -5.475 -3.365 1.00 91.56 128 GLU A CA 1
ATOM 962 C C . GLU A 1 128 ? -8.335 -5.022 -4.360 1.00 91.56 128 GLU A C 1
ATOM 964 O O . GLU A 1 128 ? -8.351 -5.432 -5.523 1.00 91.56 128 GLU A O 1
ATOM 969 N N . LEU A 1 129 ? -7.394 -4.170 -3.935 1.00 88.88 129 LEU A N 1
ATOM 970 C CA . LEU A 1 129 ? -6.287 -3.709 -4.780 1.00 88.88 129 LEU A CA 1
ATOM 971 C C . LEU A 1 129 ? -5.344 -4.859 -5.158 1.00 88.88 129 LEU A C 1
ATOM 973 O O . LEU A 1 129 ? -4.800 -4.861 -6.269 1.00 88.88 129 LEU A O 1
ATOM 977 N N . ALA A 1 130 ? -5.156 -5.819 -4.250 1.00 88.69 130 ALA A N 1
ATOM 978 C CA . ALA A 1 130 ? -4.332 -7.004 -4.449 1.00 88.69 130 ALA A CA 1
ATOM 979 C C . ALA A 1 130 ? -5.016 -8.098 -5.286 1.00 88.69 130 ALA A C 1
ATOM 981 O O . ALA A 1 130 ? -4.343 -9.032 -5.735 1.00 88.69 130 ALA A O 1
ATOM 982 N N . ALA A 1 131 ? -6.321 -7.976 -5.552 1.00 89.75 131 ALA A N 1
ATOM 983 C CA . ALA A 1 131 ? -7.073 -8.971 -6.301 1.00 89.75 131 ALA A CA 1
ATOM 984 C C . ALA A 1 131 ? -6.474 -9.232 -7.707 1.00 89.75 131 ALA A C 1
ATOM 986 O O . ALA A 1 131 ? -6.127 -8.277 -8.412 1.00 89.75 131 ALA A O 1
ATOM 987 N N . PRO A 1 132 ? -6.397 -10.506 -8.160 1.00 88.56 132 PRO A N 1
ATOM 988 C CA . PRO A 1 132 ? -5.812 -10.933 -9.444 1.00 88.56 132 PRO A CA 1
ATOM 989 C C . PRO A 1 132 ? -6.189 -10.083 -10.646 1.00 88.56 132 PRO A C 1
ATOM 991 O O . PRO A 1 132 ? -5.404 -9.871 -11.567 1.00 88.56 132 PRO A O 1
ATOM 994 N N . GLU A 1 133 ? -7.456 -9.697 -10.664 1.00 88.75 133 GLU A N 1
ATOM 995 C CA . GLU A 1 133 ? -8.118 -9.161 -11.837 1.00 88.75 133 GLU A CA 1
ATOM 996 C C . GLU A 1 133 ? -7.789 -7.680 -12.000 1.00 88.75 133 GLU A C 1
ATOM 998 O O . GLU A 1 133 ? -7.775 -7.162 -13.122 1.00 88.75 133 GLU A O 1
ATOM 1003 N N . ARG A 1 134 ? -7.416 -7.020 -10.894 1.00 88.00 134 ARG A N 1
ATOM 1004 C CA . ARG A 1 134 ? -7.004 -5.623 -10.866 1.00 88.00 134 ARG A CA 1
ATOM 1005 C C . ARG A 1 134 ? -5.576 -5.467 -11.403 1.00 88.00 134 ARG A C 1
ATOM 1007 O O . ARG A 1 134 ? -4.709 -6.297 -11.130 1.00 88.00 134 ARG A O 1
ATOM 1014 N N . PRO A 1 135 ? -5.269 -4.350 -12.086 1.00 86.62 135 PRO A N 1
ATOM 1015 C CA . PRO A 1 135 ? -3.918 -4.073 -12.579 1.00 86.62 135 PRO A CA 1
ATOM 1016 C C . PRO A 1 135 ? -2.833 -4.113 -11.491 1.00 86.62 135 PRO A C 1
ATOM 1018 O O . PRO A 1 135 ? -1.725 -4.577 -11.746 1.00 86.62 135 PRO A O 1
ATOM 1021 N N . ILE A 1 136 ? -3.152 -3.657 -10.273 1.00 87.00 136 ILE A N 1
ATOM 1022 C CA . ILE A 1 136 ? -2.218 -3.670 -9.137 1.00 87.00 136 ILE A CA 1
ATOM 1023 C C . ILE A 1 136 ? -1.967 -5.103 -8.657 1.00 87.00 136 ILE A C 1
ATOM 1025 O O . ILE A 1 136 ? -0.810 -5.470 -8.480 1.00 87.00 136 ILE A O 1
ATOM 1029 N N . GLY A 1 137 ? -2.997 -5.944 -8.540 1.00 87.62 137 GLY A N 1
ATOM 1030 C CA . GLY A 1 137 ? -2.827 -7.365 -8.228 1.00 87.62 137 GLY A CA 1
ATOM 1031 C C . GLY A 1 137 ? -1.989 -8.114 -9.267 1.00 87.62 137 GLY A C 1
ATOM 1032 O O . GLY A 1 137 ? -1.106 -8.894 -8.904 1.00 87.62 137 GLY A O 1
ATOM 1033 N N . ARG A 1 138 ? -2.170 -7.822 -10.565 1.00 88.94 138 ARG A N 1
ATOM 1034 C CA . ARG A 1 138 ? -1.303 -8.371 -11.629 1.00 88.94 138 ARG A CA 1
ATOM 1035 C C . ARG A 1 138 ? 0.149 -7.935 -11.461 1.00 88.94 138 ARG A C 1
ATOM 1037 O O . ARG A 1 138 ? 1.049 -8.762 -11.594 1.00 88.94 138 ARG A O 1
ATOM 1044 N N . LEU A 1 139 ? 0.373 -6.663 -11.127 1.00 87.12 139 LEU A N 1
ATOM 1045 C CA . LEU A 1 139 ? 1.704 -6.144 -10.830 1.00 87.12 139 LEU A CA 1
ATOM 1046 C C . LEU A 1 139 ? 2.307 -6.851 -9.608 1.00 87.12 139 LEU A C 1
ATOM 1048 O O . LEU A 1 139 ? 3.417 -7.351 -9.716 1.00 87.12 139 LEU A O 1
ATOM 1052 N N . ILE A 1 140 ? 1.576 -6.986 -8.495 1.00 87.12 140 ILE A N 1
ATOM 1053 C CA . ILE A 1 140 ? 2.033 -7.712 -7.293 1.00 87.12 140 ILE A CA 1
ATOM 1054 C C . ILE A 1 140 ? 2.473 -9.132 -7.655 1.00 87.12 140 ILE A C 1
ATOM 1056 O O . ILE A 1 140 ? 3.560 -9.553 -7.266 1.00 87.12 140 ILE A O 1
ATOM 1060 N N . ARG A 1 141 ? 1.683 -9.859 -8.454 1.00 87.44 141 ARG A N 1
ATOM 1061 C CA . ARG A 1 141 ? 2.043 -11.209 -8.918 1.00 87.44 141 ARG A CA 1
ATOM 1062 C C . ARG A 1 141 ? 3.296 -11.227 -9.785 1.00 87.44 141 ARG A C 1
ATOM 1064 O O . ARG A 1 141 ? 4.112 -12.130 -9.635 1.00 87.44 141 ARG A O 1
ATOM 1071 N N . ALA A 1 142 ? 3.447 -10.263 -10.691 1.00 87.62 142 ALA A N 1
ATOM 1072 C CA . ALA A 1 142 ? 4.635 -10.156 -11.533 1.00 87.62 142 ALA A CA 1
ATOM 1073 C C . ALA A 1 142 ? 5.885 -9.843 -10.694 1.00 87.62 142 ALA A C 1
ATOM 1075 O O . ALA A 1 142 ? 6.908 -10.506 -10.846 1.00 87.62 142 ALA A O 1
ATOM 1076 N N . LEU A 1 143 ? 5.780 -8.897 -9.753 1.00 86.06 143 LEU A N 1
ATOM 1077 C CA . LEU A 1 143 ? 6.863 -8.544 -8.833 1.00 86.06 143 LEU A CA 1
ATOM 1078 C C . LEU A 1 143 ? 7.220 -9.707 -7.899 1.00 86.06 143 LEU A C 1
ATOM 1080 O O . LEU A 1 143 ? 8.392 -9.921 -7.615 1.00 86.06 143 LEU A O 1
ATOM 1084 N N . ALA A 1 144 ? 6.238 -10.501 -7.468 1.00 84.94 144 ALA A N 1
ATOM 1085 C CA . ALA A 1 144 ? 6.456 -11.662 -6.609 1.00 84.94 144 ALA A CA 1
ATOM 1086 C C . ALA A 1 144 ? 7.318 -12.760 -7.258 1.00 84.94 144 ALA A C 1
ATOM 1088 O O . ALA A 1 144 ? 7.889 -13.572 -6.525 1.00 84.94 144 ALA A O 1
ATOM 1089 N N . LYS A 1 145 ? 7.404 -12.794 -8.596 1.00 88.00 145 LYS A N 1
ATOM 1090 C CA . LYS A 1 145 ? 8.273 -13.707 -9.357 1.00 88.00 145 LYS A CA 1
ATOM 1091 C C . LYS A 1 145 ? 9.712 -13.199 -9.485 1.00 88.00 145 LYS A C 1
ATOM 1093 O O . LYS A 1 145 ? 10.577 -13.962 -9.901 1.00 88.00 145 LYS A O 1
ATOM 1098 N N . MET A 1 146 ? 9.974 -11.934 -9.159 1.00 88.88 146 MET A N 1
ATOM 1099 C CA . MET A 1 146 ? 11.322 -11.377 -9.219 1.00 88.88 146 MET A CA 1
ATOM 1100 C C . MET A 1 146 ? 12.131 -11.731 -7.965 1.00 88.88 146 MET A C 1
ATOM 1102 O O . MET A 1 146 ? 11.566 -11.826 -6.873 1.00 88.88 146 MET A O 1
ATOM 1106 N N . PRO A 1 147 ? 13.457 -11.907 -8.097 1.00 86.19 147 PRO A N 1
ATOM 1107 C CA . PRO A 1 147 ? 14.307 -12.401 -7.014 1.00 86.19 147 PRO A CA 1
ATOM 1108 C C . PRO A 1 147 ? 14.579 -11.357 -5.919 1.00 86.19 147 PRO A C 1
ATOM 1110 O O . PRO A 1 147 ? 15.120 -11.705 -4.875 1.00 86.19 147 PRO A O 1
ATOM 1113 N N . GLY A 1 148 ? 14.203 -10.085 -6.111 1.00 88.19 148 GLY A N 1
ATOM 1114 C CA . GLY A 1 148 ? 14.363 -9.075 -5.067 1.00 88.19 148 GLY A CA 1
ATOM 1115 C C . GLY A 1 148 ? 13.723 -7.714 -5.364 1.00 88.19 148 GLY A C 1
ATOM 1116 O O . GLY A 1 148 ? 13.383 -7.412 -6.513 1.00 88.19 148 GLY A O 1
ATOM 1117 N N . PRO A 1 149 ? 13.586 -6.862 -4.328 1.00 89.00 149 PRO A N 1
ATOM 1118 C CA . PRO A 1 149 ? 12.942 -5.554 -4.435 1.00 89.00 149 PRO A CA 1
ATOM 1119 C C . PRO A 1 149 ? 13.745 -4.557 -5.284 1.00 89.00 149 PRO A C 1
ATOM 1121 O O . PRO A 1 149 ? 13.148 -3.704 -5.933 1.00 89.00 149 PRO A O 1
ATOM 1124 N N . THR A 1 150 ? 15.076 -4.676 -5.336 1.00 92.94 150 THR A N 1
ATOM 1125 C CA . THR A 1 150 ? 15.934 -3.796 -6.150 1.00 92.94 150 THR A CA 1
ATOM 1126 C C . THR A 1 150 ? 15.693 -4.005 -7.642 1.00 92.94 150 THR A C 1
ATOM 1128 O O . THR A 1 150 ? 15.400 -3.052 -8.353 1.00 92.94 150 THR A O 1
ATOM 1131 N N . GLN A 1 151 ? 15.691 -5.260 -8.106 1.00 93.44 151 GLN A N 1
ATOM 1132 C CA . GLN A 1 151 ? 15.404 -5.574 -9.512 1.00 93.44 151 GLN A CA 1
ATOM 1133 C C . GLN A 1 151 ? 13.980 -5.164 -9.902 1.00 93.44 151 GLN A C 1
ATOM 1135 O O . GLN A 1 151 ? 13.749 -4.645 -10.994 1.00 93.44 151 GLN A O 1
ATOM 1140 N N . ALA A 1 152 ? 13.028 -5.340 -8.981 1.00 92.69 152 ALA A N 1
ATOM 1141 C CA . ALA A 1 152 ? 11.673 -4.844 -9.153 1.00 92.69 152 ALA A CA 1
ATOM 1142 C C . ALA A 1 152 ? 11.626 -3.320 -9.331 1.00 92.69 152 ALA A C 1
ATOM 1144 O O . ALA A 1 152 ? 10.962 -2.826 -10.244 1.00 92.69 152 ALA A O 1
ATOM 1145 N N . ALA A 1 153 ? 12.356 -2.581 -8.496 1.00 94.56 153 ALA A N 1
ATOM 1146 C CA . ALA A 1 153 ? 12.456 -1.133 -8.586 1.00 94.56 153 ALA A CA 1
ATOM 1147 C C . ALA A 1 153 ? 13.083 -0.686 -9.914 1.00 94.56 153 ALA A C 1
ATOM 1149 O O . ALA A 1 153 ? 12.532 0.196 -10.571 1.00 94.56 153 ALA A O 1
ATOM 1150 N N . ASP A 1 154 ? 14.173 -1.321 -10.345 1.00 94.62 154 ASP A N 1
ATOM 1151 C CA . ASP A 1 154 ? 14.861 -0.996 -11.598 1.00 94.62 154 ASP A CA 1
ATOM 1152 C C . ASP A 1 154 ? 13.958 -1.233 -12.812 1.00 94.62 154 ASP A C 1
ATOM 1154 O O . ASP A 1 154 ? 13.842 -0.373 -13.688 1.00 94.62 154 ASP A O 1
ATOM 1158 N N . LEU A 1 155 ? 13.225 -2.350 -12.834 1.00 93.12 155 LEU A N 1
ATOM 1159 C CA . LEU A 1 155 ? 12.264 -2.647 -13.895 1.00 93.12 155 LEU A CA 1
ATOM 1160 C C . LEU A 1 155 ? 11.127 -1.619 -13.924 1.00 93.12 155 LEU A C 1
ATOM 1162 O O . LEU A 1 155 ? 10.777 -1.107 -14.991 1.00 93.12 155 LEU A O 1
ATOM 1166 N N . MET A 1 156 ? 10.570 -1.260 -12.763 1.00 93.81 156 MET A N 1
ATOM 1167 C CA . MET A 1 156 ? 9.535 -0.227 -12.681 1.00 93.81 156 MET A CA 1
ATOM 1168 C C . MET A 1 156 ? 10.066 1.147 -13.115 1.00 93.81 156 MET A C 1
ATOM 1170 O O . MET A 1 156 ? 9.384 1.878 -13.840 1.00 93.81 156 MET A O 1
ATOM 1174 N N . ALA A 1 157 ? 11.293 1.490 -12.724 1.00 95.44 157 ALA A N 1
ATOM 1175 C CA . ALA A 1 157 ? 11.967 2.715 -13.129 1.00 95.44 157 ALA A CA 1
ATOM 1176 C C . ALA A 1 157 ? 12.349 2.712 -14.615 1.00 95.44 157 ALA A C 1
ATOM 1178 O O . ALA A 1 157 ? 12.429 3.781 -15.211 1.00 95.44 157 ALA A O 1
ATOM 1179 N N . ALA A 1 158 ? 12.536 1.563 -15.257 1.00 94.12 158 ALA A N 1
ATOM 1180 C CA . ALA A 1 158 ? 12.717 1.494 -16.703 1.00 94.12 158 ALA A CA 1
ATOM 1181 C C . ALA A 1 158 ? 11.383 1.694 -17.444 1.00 94.12 158 ALA A C 1
ATOM 1183 O O . ALA A 1 158 ? 11.323 2.441 -18.419 1.00 94.12 158 ALA A O 1
ATOM 1184 N N . ARG A 1 159 ? 10.302 1.069 -16.959 1.00 91.12 159 ARG A N 1
ATOM 1185 C CA . ARG A 1 159 ? 9.046 0.905 -17.715 1.00 91.12 159 ARG A CA 1
ATOM 1186 C C . ARG A 1 159 ? 8.035 2.031 -17.547 1.00 91.12 159 ARG A C 1
ATOM 1188 O O . ARG A 1 159 ? 7.390 2.409 -18.518 1.00 91.12 159 ARG A O 1
ATOM 1195 N N . PHE A 1 160 ? 7.893 2.578 -16.347 1.00 94.19 160 PHE A N 1
ATOM 1196 C CA . PHE A 1 160 ? 6.867 3.586 -16.070 1.00 94.19 160 PHE A CA 1
ATOM 1197 C C . PHE A 1 160 ? 7.426 4.993 -16.177 1.00 94.19 160 PHE A C 1
ATOM 1199 O O . PHE A 1 160 ? 8.620 5.209 -16.009 1.00 94.19 160 PHE A O 1
ATOM 1206 N N . ARG A 1 161 ? 6.583 5.993 -16.411 1.00 96.56 161 ARG A N 1
ATOM 1207 C CA . ARG A 1 161 ? 6.950 7.410 -16.258 1.00 96.56 161 ARG A CA 1
ATOM 1208 C C . ARG A 1 161 ? 6.814 7.829 -14.795 1.00 96.56 161 ARG A C 1
ATOM 1210 O O . ARG A 1 161 ? 6.007 7.280 -14.051 1.00 96.56 161 ARG A O 1
ATOM 1217 N N . ALA A 1 162 ? 7.535 8.872 -14.377 1.00 96.31 162 ALA A N 1
ATOM 1218 C CA . ALA A 1 162 ? 7.427 9.387 -13.006 1.00 96.31 162 ALA A CA 1
ATOM 1219 C C . ALA A 1 162 ? 5.977 9.761 -12.628 1.00 96.31 162 ALA A C 1
ATOM 1221 O O . ALA A 1 162 ? 5.542 9.499 -11.512 1.00 96.31 162 ALA A O 1
ATOM 1222 N N . ALA A 1 163 ? 5.201 10.312 -13.570 1.00 95.62 163 ALA A N 1
ATOM 1223 C CA . ALA A 1 163 ? 3.787 10.630 -13.359 1.00 95.62 163 ALA A CA 1
ATOM 1224 C C . ALA A 1 163 ? 2.912 9.385 -13.105 1.00 95.62 163 ALA A C 1
ATOM 1226 O O . ALA A 1 163 ? 1.956 9.457 -12.338 1.00 95.62 163 ALA A O 1
ATOM 1227 N N . GLU A 1 164 ? 3.234 8.246 -13.718 1.00 94.12 164 GLU A N 1
ATOM 1228 C CA . GLU A 1 164 ? 2.513 6.982 -13.522 1.00 94.12 164 GLU A CA 1
ATOM 1229 C C . GLU A 1 164 ? 2.863 6.363 -12.173 1.00 94.12 164 GLU A C 1
ATOM 1231 O O . GLU A 1 164 ? 1.965 5.959 -11.441 1.00 94.12 164 GLU A O 1
ATOM 1236 N N . LEU A 1 165 ? 4.145 6.389 -11.794 1.00 95.31 165 LEU A N 1
ATOM 1237 C CA . LEU A 1 165 ? 4.578 5.957 -10.465 1.00 95.31 165 LEU A CA 1
ATOM 1238 C C . LEU A 1 165 ? 3.889 6.781 -9.368 1.00 95.31 165 LEU A C 1
ATOM 1240 O O . LEU A 1 165 ? 3.345 6.210 -8.432 1.00 95.31 165 LEU A O 1
ATOM 1244 N N . LYS A 1 166 ? 3.792 8.109 -9.526 1.00 96.38 166 LYS A N 1
ATOM 1245 C CA . LYS A 1 166 ? 3.029 8.961 -8.593 1.00 96.38 166 LYS A CA 1
ATOM 1246 C C . LYS A 1 166 ? 1.551 8.569 -8.506 1.00 96.38 166 LYS A C 1
ATOM 1248 O O . LYS A 1 166 ? 0.986 8.575 -7.416 1.00 96.38 166 LYS A O 1
ATOM 1253 N N . ARG A 1 167 ? 0.927 8.196 -9.631 1.00 93.69 167 ARG A N 1
ATOM 1254 C CA . ARG A 1 167 ? -0.460 7.695 -9.649 1.00 93.69 167 ARG A CA 1
ATOM 1255 C C . ARG A 1 167 ? -0.604 6.348 -8.945 1.00 93.69 167 ARG A C 1
ATOM 1257 O O . ARG A 1 167 ? -1.657 6.107 -8.369 1.00 93.69 167 ARG A O 1
ATOM 1264 N N . LEU A 1 168 ? 0.418 5.492 -8.975 1.00 92.94 168 LEU A N 1
ATOM 1265 C CA . LEU A 1 168 ? 0.445 4.228 -8.230 1.00 92.94 168 LEU A CA 1
ATOM 1266 C C . LEU A 1 168 ? 0.696 4.439 -6.734 1.00 92.94 168 LEU A C 1
ATOM 1268 O O . LEU A 1 168 ? 0.191 3.670 -5.922 1.00 92.94 168 LEU A O 1
ATOM 1272 N N . CYS A 1 169 ? 1.415 5.496 -6.349 1.00 94.00 169 CYS A N 1
ATOM 1273 C CA . CYS A 1 169 ? 1.619 5.820 -4.940 1.00 94.00 169 CYS A CA 1
ATOM 1274 C C . CYS A 1 169 ? 0.305 6.134 -4.212 1.00 94.00 169 CYS A C 1
ATOM 1276 O O . CYS A 1 169 ? 0.157 5.736 -3.063 1.00 94.00 169 CYS A O 1
ATOM 1278 N N . GLN A 1 170 ? -0.656 6.794 -4.868 1.00 92.12 170 GLN A N 1
ATOM 1279 C CA . GLN A 1 170 ? -1.927 7.187 -4.248 1.00 92.12 170 GLN A CA 1
ATOM 1280 C C . GLN A 1 170 ? -2.746 6.001 -3.690 1.00 92.12 170 GLN A C 1
ATOM 1282 O O . GLN A 1 170 ? -3.009 6.008 -2.488 1.00 92.12 170 GLN A O 1
ATOM 1287 N N . PRO A 1 171 ? -3.130 4.972 -4.478 1.00 90.50 171 PRO A N 1
ATOM 1288 C CA . PRO A 1 171 ? -3.881 3.828 -3.951 1.00 90.50 171 PRO A CA 1
ATOM 1289 C C . PRO A 1 171 ? -3.078 3.013 -2.927 1.00 90.50 171 PRO A C 1
ATOM 1291 O O . PRO A 1 171 ? -3.649 2.428 -2.017 1.00 90.50 171 PRO A O 1
ATOM 1294 N N . LEU A 1 172 ? -1.745 3.022 -3.023 1.00 89.56 172 LEU A N 1
ATOM 1295 C CA . LEU A 1 172 ? -0.861 2.358 -2.061 1.00 89.56 172 LEU A CA 1
ATOM 1296 C C . LEU A 1 172 ? -0.582 3.202 -0.808 1.00 89.56 172 LEU A C 1
ATOM 1298 O O . LEU A 1 172 ? 0.186 2.775 0.050 1.00 89.56 172 LEU A O 1
ATOM 1302 N N . ARG A 1 173 ? -1.167 4.406 -0.705 1.00 92.00 173 ARG A N 1
ATOM 1303 C CA . ARG A 1 173 ? -0.924 5.382 0.374 1.00 92.00 173 ARG A CA 1
ATOM 1304 C C . ARG A 1 173 ? 0.564 5.720 0.558 1.00 92.00 173 ARG A C 1
ATOM 1306 O O . ARG A 1 173 ? 1.022 6.100 1.635 1.00 92.00 173 ARG A O 1
ATOM 1313 N N . LEU A 1 174 ? 1.346 5.618 -0.513 1.00 91.94 174 LEU A N 1
ATOM 1314 C CA . LEU A 1 174 ? 2.765 5.949 -0.530 1.00 91.94 174 LEU A CA 1
ATOM 1315 C C . LEU A 1 174 ? 2.980 7.445 -0.765 1.00 91.94 174 LEU A C 1
ATOM 1317 O O . LEU A 1 174 ? 2.201 8.115 -1.440 1.00 91.94 174 LEU A O 1
ATOM 1321 N N . ASN A 1 175 ? 4.086 7.970 -0.238 1.00 92.38 175 ASN A N 1
ATOM 1322 C CA . ASN A 1 175 ? 4.464 9.356 -0.479 1.00 92.38 175 ASN A CA 1
ATOM 1323 C C . ASN A 1 175 ? 4.952 9.509 -1.932 1.00 92.38 175 ASN A C 1
ATOM 1325 O O . ASN A 1 175 ? 5.936 8.878 -2.325 1.00 92.38 175 ASN A O 1
ATOM 1329 N N . ALA A 1 176 ? 4.270 10.364 -2.700 1.00 95.06 176 ALA A N 1
ATOM 1330 C CA . ALA A 1 176 ? 4.550 10.651 -4.108 1.00 95.06 176 ALA A CA 1
ATOM 1331 C C . ALA A 1 176 ? 5.700 11.662 -4.329 1.00 95.06 176 ALA A C 1
ATOM 1333 O O . ALA A 1 176 ? 5.982 12.043 -5.472 1.00 95.06 176 ALA A O 1
ATOM 1334 N N . ASN A 1 177 ? 6.366 12.101 -3.258 1.00 94.69 177 ASN A N 1
ATOM 1335 C CA . ASN A 1 177 ? 7.531 12.977 -3.320 1.00 94.69 177 ASN A CA 1
ATOM 1336 C C . ASN A 1 177 ? 8.795 12.187 -3.675 1.00 94.69 177 ASN A C 1
ATOM 1338 O O . ASN A 1 177 ? 9.055 11.122 -3.109 1.00 94.69 177 ASN A O 1
ATOM 1342 N N . GLY A 1 178 ? 9.608 12.753 -4.567 1.00 94.94 178 GLY A N 1
ATOM 1343 C CA . GLY A 1 178 ? 10.900 12.200 -4.969 1.00 94.94 178 GLY A CA 1
ATOM 1344 C C . GLY A 1 178 ? 11.033 11.956 -6.472 1.00 94.94 178 GLY A C 1
ATOM 1345 O O . GLY A 1 178 ? 10.107 12.176 -7.259 1.00 94.94 178 GLY A O 1
ATOM 1346 N N . GLY A 1 179 ? 12.234 11.525 -6.859 1.00 96.62 179 GLY A N 1
ATOM 1347 C CA . GLY A 1 179 ? 12.568 11.144 -8.228 1.00 96.62 179 GLY A CA 1
ATOM 1348 C C . GLY A 1 179 ? 12.014 9.772 -8.620 1.00 96.62 179 GLY A C 1
ATOM 1349 O O . GLY A 1 179 ? 11.550 8.995 -7.789 1.00 96.62 179 GLY A O 1
ATOM 1350 N N . LYS A 1 180 ? 12.104 9.456 -9.914 1.00 97.19 180 LYS A N 1
ATOM 1351 C CA . LYS A 1 180 ? 11.562 8.229 -10.518 1.00 97.19 180 LYS A CA 1
ATOM 1352 C C . LYS A 1 180 ? 12.042 6.942 -9.830 1.00 97.19 180 LYS A C 1
ATOM 1354 O O . LYS A 1 180 ? 11.216 6.109 -9.475 1.00 97.19 180 LYS A O 1
ATOM 1359 N N . ALA A 1 181 ? 13.352 6.810 -9.617 1.00 96.12 181 ALA A N 1
ATOM 1360 C CA . ALA A 1 181 ? 13.952 5.635 -8.982 1.00 96.12 181 ALA A CA 1
ATOM 1361 C C . ALA A 1 181 ? 13.472 5.447 -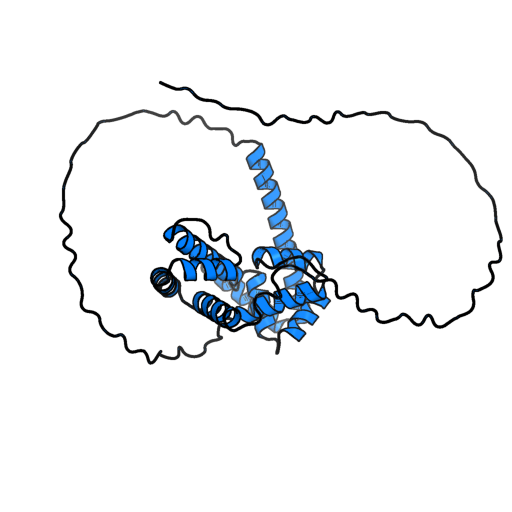7.534 1.00 96.12 181 ALA A C 1
ATOM 1363 O O . ALA A 1 181 ? 13.138 4.342 -7.123 1.00 96.12 181 ALA A O 1
ATOM 1364 N N . LEU A 1 182 ? 13.347 6.546 -6.784 1.00 96.12 182 LEU A N 1
ATOM 1365 C CA . LEU A 1 182 ? 12.895 6.524 -5.394 1.00 96.12 182 LEU A CA 1
ATOM 1366 C C . LEU A 1 182 ? 11.429 6.080 -5.290 1.00 96.12 182 LEU A C 1
ATOM 1368 O O . LEU A 1 182 ? 11.091 5.236 -4.461 1.00 96.12 182 LEU A O 1
ATOM 1372 N N . LEU A 1 183 ? 10.562 6.596 -6.168 1.00 96.88 183 LEU A N 1
ATOM 1373 C CA . LEU A 1 183 ? 9.164 6.161 -6.238 1.00 96.88 183 LEU A CA 1
ATOM 1374 C C . LEU A 1 183 ? 9.052 4.676 -6.598 1.00 96.88 183 LEU A C 1
ATOM 1376 O O . LEU A 1 183 ? 8.283 3.956 -5.966 1.00 96.88 183 LEU A O 1
ATOM 1380 N N . ALA A 1 184 ? 9.838 4.215 -7.573 1.00 96.12 184 ALA A N 1
ATOM 1381 C CA . ALA A 1 184 ? 9.871 2.811 -7.967 1.00 96.12 184 ALA A CA 1
ATOM 1382 C C . ALA A 1 184 ? 10.330 1.904 -6.814 1.00 96.12 184 ALA A C 1
ATOM 1384 O O . ALA A 1 184 ? 9.669 0.909 -6.533 1.00 96.12 184 ALA A O 1
ATOM 1385 N N . GLY A 1 185 ? 11.386 2.293 -6.091 1.00 95.00 185 GLY A N 1
ATOM 1386 C CA . GLY A 1 185 ? 11.870 1.581 -4.905 1.00 95.00 185 GLY A CA 1
ATOM 1387 C C . GLY A 1 185 ? 10.818 1.471 -3.804 1.00 95.00 185 GLY A C 1
ATOM 1388 O O . GLY A 1 185 ? 10.576 0.381 -3.289 1.00 95.00 185 GLY A O 1
ATOM 1389 N N . ARG A 1 186 ? 10.123 2.574 -3.494 1.00 94.31 186 ARG A N 1
ATOM 1390 C CA . ARG A 1 186 ? 9.033 2.575 -2.503 1.00 94.31 186 ARG A CA 1
ATOM 1391 C C . ARG A 1 186 ? 7.889 1.646 -2.902 1.00 94.31 186 ARG A C 1
ATOM 1393 O O . ARG A 1 186 ? 7.388 0.909 -2.059 1.00 94.31 186 ARG A O 1
ATOM 1400 N N . ILE A 1 187 ? 7.479 1.673 -4.171 1.00 93.94 187 ILE A N 1
ATOM 1401 C CA . ILE A 1 187 ? 6.400 0.807 -4.662 1.00 93.94 187 ILE A CA 1
ATOM 1402 C C . ILE A 1 187 ? 6.839 -0.660 -4.636 1.00 93.94 187 ILE A C 1
ATOM 1404 O O . ILE A 1 187 ? 6.096 -1.498 -4.138 1.00 93.94 187 ILE A O 1
ATOM 1408 N N . ALA A 1 188 ? 8.041 -0.977 -5.117 1.00 93.69 188 ALA A N 1
ATOM 1409 C CA . ALA A 1 188 ? 8.560 -2.342 -5.124 1.00 93.69 188 ALA A CA 1
ATOM 1410 C C . ALA A 1 188 ? 8.644 -2.937 -3.709 1.00 93.69 188 ALA A C 1
ATOM 1412 O O . ALA A 1 188 ? 8.252 -4.085 -3.502 1.00 93.69 188 ALA A O 1
ATOM 1413 N N . LEU A 1 189 ? 9.095 -2.147 -2.731 1.00 91.19 189 LEU A N 1
ATOM 1414 C CA . LEU A 1 189 ? 9.178 -2.566 -1.333 1.00 91.19 189 LEU A CA 1
ATOM 1415 C C . LEU A 1 189 ? 7.786 -2.789 -0.720 1.00 91.19 189 LEU A C 1
ATOM 1417 O O . LEU A 1 189 ? 7.542 -3.835 -0.119 1.00 91.19 189 LEU A O 1
ATOM 1421 N N . GLU A 1 190 ? 6.850 -1.857 -0.925 1.00 90.25 190 GLU A N 1
ATOM 1422 C CA . GLU A 1 190 ? 5.475 -1.985 -0.422 1.00 90.25 190 GLU A CA 1
ATOM 1423 C C . GLU A 1 190 ? 4.759 -3.191 -1.043 1.00 90.25 190 GLU A C 1
ATOM 1425 O O . GLU A 1 190 ? 4.169 -3.996 -0.325 1.00 90.25 190 GLU A O 1
ATOM 1430 N N . LEU A 1 191 ? 4.833 -3.363 -2.366 1.00 89.12 191 LEU A N 1
ATOM 1431 C CA . LEU A 1 191 ? 4.184 -4.480 -3.057 1.00 89.12 191 LEU A CA 1
ATOM 1432 C C . LEU A 1 191 ? 4.846 -5.823 -2.730 1.00 89.12 191 LEU A C 1
ATOM 1434 O O . LEU A 1 191 ? 4.147 -6.824 -2.593 1.00 89.12 191 LEU A O 1
ATOM 1438 N N . GLY A 1 192 ? 6.169 -5.847 -2.542 1.00 85.81 192 GLY A N 1
ATOM 1439 C CA . GLY A 1 192 ? 6.896 -7.032 -2.087 1.00 85.81 192 GLY A CA 1
ATOM 1440 C C . GLY A 1 192 ? 6.481 -7.476 -0.682 1.00 85.81 192 GLY A C 1
ATOM 1441 O O . GLY A 1 192 ? 6.393 -8.673 -0.420 1.00 85.81 192 GLY A O 1
ATOM 1442 N N . SER A 1 193 ? 6.143 -6.530 0.202 1.00 83.88 193 SER A N 1
ATOM 1443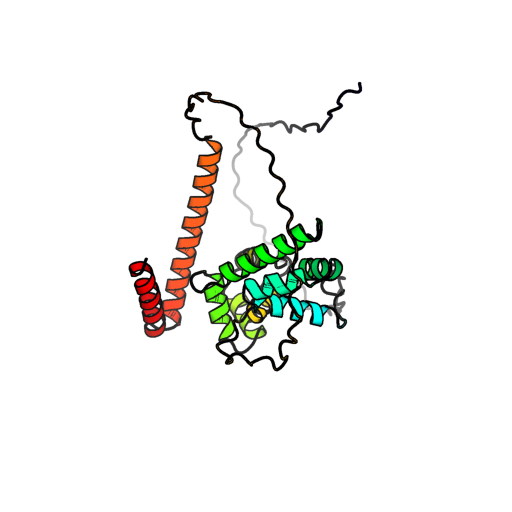 C CA . SER A 1 193 ? 5.644 -6.837 1.552 1.00 83.88 193 SER A CA 1
ATOM 1444 C C . SER A 1 193 ? 4.238 -7.456 1.569 1.00 83.88 193 SER A C 1
ATOM 1446 O O . SER A 1 193 ? 3.871 -8.118 2.537 1.00 83.88 193 SER A O 1
ATOM 1448 N N . ARG A 1 194 ? 3.465 -7.258 0.492 1.00 82.25 194 ARG A N 1
ATOM 1449 C CA . ARG A 1 194 ? 2.091 -7.758 0.311 1.00 82.25 194 ARG A CA 1
ATOM 1450 C C . ARG A 1 194 ? 2.033 -9.102 -0.409 1.00 82.25 194 ARG A C 1
ATOM 1452 O O . ARG A 1 194 ? 0.952 -9.520 -0.816 1.00 82.25 194 ARG A O 1
ATOM 1459 N N . LYS A 1 195 ? 3.180 -9.748 -0.643 1.00 71.44 195 LYS A N 1
ATOM 1460 C CA . LYS A 1 195 ? 3.236 -11.019 -1.365 1.00 71.44 195 LYS A CA 1
ATOM 1461 C C . LYS A 1 195 ? 2.325 -12.023 -0.640 1.00 71.44 195 LYS A C 1
ATOM 1463 O O . LYS A 1 195 ? 2.592 -12.301 0.528 1.00 71.44 195 LYS A O 1
ATOM 1468 N N . PRO A 1 196 ? 1.264 -12.534 -1.295 1.00 64.56 196 PRO A N 1
ATOM 1469 C CA . PRO A 1 196 ? 0.484 -13.611 -0.713 1.00 64.56 196 PRO A CA 1
ATOM 1470 C C . PRO A 1 196 ? 1.451 -14.773 -0.525 1.00 64.56 196 PRO A C 1
ATOM 1472 O O . PRO A 1 196 ? 2.165 -15.121 -1.475 1.00 64.56 196 PRO A O 1
ATOM 1475 N N . ASP A 1 197 ? 1.532 -15.312 0.692 1.00 61.59 197 ASP A N 1
ATOM 1476 C CA . ASP A 1 197 ? 2.279 -16.540 0.934 1.00 61.59 197 ASP A CA 1
ATOM 1477 C C . ASP A 1 197 ? 1.709 -17.575 -0.032 1.00 61.59 197 ASP A C 1
ATOM 1479 O O . ASP A 1 197 ? 0.552 -17.984 0.066 1.00 61.59 197 ASP A O 1
ATOM 1483 N N . GLN A 1 198 ? 2.486 -17.900 -1.065 1.00 55.25 198 GLN A N 1
ATOM 1484 C CA . GLN A 1 198 ? 2.102 -18.867 -2.079 1.00 55.25 198 GLN A CA 1
ATOM 1485 C C . GLN A 1 198 ? 2.102 -20.235 -1.407 1.00 55.25 198 GLN A C 1
ATOM 1487 O O . GLN A 1 198 ? 3.106 -20.935 -1.431 1.00 55.25 198 GLN A O 1
ATOM 1492 N N . GLY A 1 199 ? 0.994 -20.571 -0.749 1.00 48.22 199 GLY A N 1
ATOM 1493 C CA . GLY A 1 199 ? 0.703 -21.913 -0.269 1.00 48.22 199 GLY A CA 1
ATOM 1494 C C . GLY A 1 199 ? 1.767 -22.518 0.639 1.00 48.22 199 GLY A C 1
ATOM 1495 O O . GLY A 1 199 ? 2.013 -23.717 0.529 1.00 48.22 199 GLY A O 1
ATOM 1496 N N . ALA A 1 200 ? 2.381 -21.745 1.544 1.00 44.03 200 ALA A N 1
ATOM 1497 C CA . ALA A 1 200 ? 2.980 -22.389 2.708 1.00 44.03 200 ALA A CA 1
ATOM 1498 C C . ALA A 1 200 ? 1.824 -23.121 3.422 1.00 44.03 200 ALA A C 1
ATOM 1500 O O . ALA A 1 200 ? 0.856 -22.453 3.803 1.00 44.03 200 ALA A O 1
ATOM 1501 N N . PRO A 1 201 ? 1.840 -24.467 3.509 1.00 47.91 201 PRO A N 1
ATOM 1502 C CA . PRO A 1 201 ? 0.753 -25.217 4.123 1.00 47.91 201 PRO A CA 1
ATOM 1503 C C . PRO A 1 201 ? 0.578 -24.657 5.523 1.00 47.91 201 PRO A C 1
ATOM 1505 O O . PRO A 1 201 ? 1.567 -24.568 6.248 1.00 47.91 201 PRO A O 1
ATOM 1508 N N . ALA A 1 202 ? -0.639 -24.210 5.846 1.00 46.88 202 ALA A N 1
ATOM 1509 C CA . ALA A 1 202 ? -0.964 -23.536 7.094 1.00 46.88 202 ALA A CA 1
ATOM 1510 C C . ALA A 1 202 ? -0.227 -24.212 8.254 1.00 46.88 202 ALA A C 1
ATOM 1512 O O . ALA A 1 202 ? -0.589 -25.315 8.673 1.00 46.88 202 ALA A O 1
ATOM 1513 N N . CYS A 1 203 ? 0.851 -23.580 8.729 1.00 42.97 203 CYS A N 1
ATOM 1514 C CA . CYS A 1 203 ? 1.544 -24.027 9.919 1.00 42.97 203 CYS A CA 1
ATOM 1515 C C . CYS A 1 203 ? 0.505 -23.936 11.027 1.00 42.97 203 CYS A C 1
ATOM 1517 O O . CYS A 1 203 ? 0.158 -22.839 11.466 1.00 42.97 203 CYS A O 1
ATOM 1519 N N . ARG A 1 204 ? -0.043 -25.093 11.416 1.00 44.06 204 ARG A N 1
ATOM 1520 C CA . ARG A 1 204 ? -0.855 -25.249 12.616 1.00 44.06 204 ARG A CA 1
ATOM 1521 C C . ARG A 1 204 ? -0.086 -24.563 13.736 1.00 44.06 204 ARG A C 1
ATOM 1523 O O . ARG A 1 204 ? 0.970 -25.042 14.142 1.00 44.06 204 ARG A O 1
ATOM 1530 N N . SER A 1 205 ? -0.577 -23.405 14.164 1.00 43.47 205 SER A N 1
ATOM 1531 C CA . SER A 1 205 ? -0.041 -22.723 15.330 1.00 43.47 205 SER A CA 1
ATOM 1532 C C . SER A 1 205 ? -0.075 -23.716 16.499 1.00 43.47 205 SER A C 1
ATOM 1534 O O . SER A 1 205 ? -1.139 -24.278 16.762 1.00 43.47 205 SER A O 1
ATOM 1536 N N . PRO A 1 206 ? 1.046 -23.964 17.197 1.00 45.97 206 PRO A N 1
ATOM 1537 C CA . PRO A 1 206 ? 1.079 -24.847 18.359 1.00 45.97 206 PRO A CA 1
ATOM 1538 C C . PRO A 1 206 ? 0.464 -24.197 19.608 1.00 45.97 206 PRO A C 1
ATOM 1540 O O . PRO A 1 206 ? 0.478 -24.802 20.677 1.00 45.97 206 PRO A O 1
ATOM 1543 N N . PHE A 1 207 ? -0.092 -22.983 19.507 1.00 46.69 207 PHE A N 1
ATOM 1544 C CA . PHE A 1 207 ? -0.846 -22.388 20.604 1.00 46.69 207 PHE A CA 1
ATOM 1545 C C . PHE A 1 207 ? -2.210 -23.066 20.715 1.00 46.69 207 PHE A C 1
ATOM 1547 O O . PHE A 1 207 ? -3.192 -22.655 20.096 1.00 46.69 207 PHE A O 1
ATOM 1554 N N . GLY A 1 208 ? -2.231 -24.139 21.508 1.00 41.03 208 GLY A N 1
ATOM 1555 C CA . GLY A 1 208 ? -3.438 -24.780 21.993 1.00 41.03 208 GLY A CA 1
ATOM 1556 C C . GLY A 1 208 ? -4.398 -23.733 22.540 1.00 41.03 208 GLY A C 1
ATOM 1557 O O . GLY A 1 208 ? -4.046 -22.927 23.401 1.00 41.03 208 GLY A O 1
ATOM 1558 N N . SER A 1 209 ? -5.607 -23.736 21.991 1.00 40.50 209 SER A N 1
ATOM 1559 C CA . SER A 1 209 ? -6.731 -22.976 22.504 1.00 40.50 209 SER A CA 1
ATOM 1560 C C . SER A 1 209 ? -6.945 -23.353 23.967 1.00 40.50 209 SER A C 1
ATOM 1562 O O . SER A 1 209 ? -7.445 -24.433 24.271 1.00 40.50 209 SER A O 1
ATOM 1564 N N . VAL A 1 210 ? -6.551 -22.465 24.878 1.00 45.16 210 VAL A N 1
ATOM 1565 C CA . VAL A 1 210 ? -7.017 -22.502 26.261 1.00 45.16 210 VAL A CA 1
ATOM 1566 C C . VAL A 1 210 ? -8.501 -22.165 26.197 1.00 45.16 210 VAL A C 1
ATOM 1568 O O . VAL A 1 210 ? -8.892 -21.028 25.939 1.00 45.16 210 VAL A O 1
ATOM 1571 N N . THR A 1 211 ? -9.328 -23.196 26.320 1.00 43.25 211 THR A N 1
ATOM 1572 C CA . THR A 1 211 ? -10.779 -23.101 26.442 1.00 43.25 211 THR A CA 1
ATOM 1573 C C . THR A 1 211 ? -11.120 -22.344 27.720 1.00 43.25 211 THR A C 1
ATOM 1575 O O . THR A 1 211 ? -11.101 -22.916 28.809 1.00 43.25 211 THR A O 1
ATOM 1578 N N . SER A 1 212 ? -11.428 -21.056 27.593 1.00 47.94 212 SER A N 1
ATOM 1579 C CA . SER A 1 212 ? -12.129 -20.314 28.639 1.00 47.94 212 SER A CA 1
ATOM 1580 C C . SER A 1 212 ? -13.594 -20.778 28.685 1.00 47.94 212 SER A C 1
ATOM 1582 O O . SER A 1 212 ? -14.212 -20.900 27.623 1.00 47.94 212 SER A O 1
ATOM 1584 N N . PRO A 1 213 ? -14.163 -21.058 29.871 1.00 56.53 213 PRO A N 1
ATOM 1585 C CA . PRO A 1 213 ? -15.549 -21.497 30.001 1.00 56.53 213 PRO A CA 1
ATOM 1586 C C . PRO A 1 213 ? -16.545 -20.373 29.650 1.00 56.53 213 PRO A C 1
ATOM 1588 O O . PRO A 1 213 ? -16.211 -19.191 29.775 1.00 56.53 213 PRO A O 1
ATOM 1591 N N . PRO A 1 214 ? -17.771 -20.720 29.215 1.00 52.03 214 PRO A N 1
ATOM 1592 C CA . PRO A 1 214 ? -18.776 -19.752 28.797 1.00 52.03 214 PRO A CA 1
ATOM 1593 C C . PRO A 1 214 ? -19.383 -19.031 30.007 1.00 52.03 214 PRO A C 1
ATOM 1595 O O . PRO A 1 214 ? -19.957 -19.661 30.894 1.00 52.03 214 PRO A O 1
ATOM 1598 N N . LEU A 1 215 ? -19.295 -17.699 30.021 1.00 45.56 215 LEU A N 1
ATOM 1599 C CA . LEU A 1 215 ? -20.111 -16.861 30.898 1.00 45.56 215 LEU A CA 1
ATOM 1600 C C . LEU A 1 215 ? -21.499 -16.708 30.270 1.00 45.56 215 LEU A C 1
ATOM 1602 O O . LEU A 1 215 ? -21.642 -16.176 29.170 1.00 45.56 215 LEU A O 1
ATOM 1606 N N . GLN A 1 216 ? -22.509 -17.210 30.976 1.00 50.31 216 GLN A N 1
ATOM 1607 C CA . GLN A 1 216 ? -23.920 -17.014 30.668 1.00 50.31 216 GLN A CA 1
ATOM 1608 C C . GLN A 1 216 ? -24.283 -15.558 30.988 1.00 50.31 216 GLN A C 1
ATOM 1610 O O . GLN A 1 216 ? -24.252 -15.149 32.146 1.00 50.31 216 GLN A O 1
ATOM 1615 N N . ILE A 1 217 ? -24.583 -14.769 29.957 1.00 45.47 217 ILE A N 1
ATOM 1616 C CA . ILE A 1 217 ? -25.145 -13.425 30.101 1.00 45.47 217 ILE A CA 1
ATOM 1617 C C . ILE A 1 217 ? -26.666 -13.593 30.109 1.00 45.47 217 ILE A C 1
ATOM 1619 O O . ILE A 1 217 ? -27.248 -13.954 29.087 1.00 45.47 217 ILE A O 1
ATOM 1623 N N . LEU A 1 218 ? -27.286 -13.371 31.272 1.00 46.97 218 LEU A N 1
ATOM 1624 C CA . LEU A 1 218 ? -28.722 -13.126 31.384 1.00 46.97 218 LEU A CA 1
ATOM 1625 C C . LEU A 1 218 ? -29.036 -11.832 30.621 1.00 46.97 218 LEU A C 1
ATOM 1627 O O . LEU A 1 218 ? -28.483 -10.780 30.941 1.00 46.97 218 LEU A O 1
ATOM 1631 N N . VAL A 1 219 ? -29.904 -11.921 29.618 1.00 54.47 219 VAL A N 1
ATOM 1632 C CA . VAL A 1 219 ? -30.570 -10.765 29.014 1.00 54.47 219 VAL A CA 1
ATOM 1633 C C . VAL A 1 219 ? -31.974 -10.751 29.598 1.00 54.47 219 VAL A C 1
ATOM 1635 O O . VAL A 1 219 ? -32.743 -11.680 29.362 1.00 54.47 219 VAL A O 1
ATOM 1638 N N . GLU A 1 220 ? -32.267 -9.742 30.412 1.00 52.28 220 GLU A N 1
ATOM 1639 C CA . GLU A 1 220 ? -33.628 -9.431 30.836 1.00 52.28 220 GLU A CA 1
ATOM 1640 C C . GLU A 1 220 ? -34.346 -8.751 29.663 1.00 52.28 220 GLU A C 1
ATOM 1642 O O . GLU A 1 220 ? -33.864 -7.766 29.101 1.00 52.28 220 GLU A O 1
ATOM 1647 N N . GLU A 1 221 ? -35.463 -9.348 29.252 1.00 54.84 221 GLU A N 1
ATOM 1648 C CA . GLU A 1 221 ? -36.426 -8.764 28.328 1.00 54.84 221 GLU A CA 1
ATOM 1649 C C . GLU A 1 221 ? -37.273 -7.738 29.089 1.00 54.84 221 GLU A C 1
ATOM 1651 O O . GLU A 1 221 ? -38.022 -8.106 29.993 1.00 54.84 221 GLU A O 1
ATOM 1656 N N . GLU A 1 222 ? -37.214 -6.469 28.687 1.00 49.59 222 GLU A N 1
ATOM 1657 C CA . GLU A 1 222 ? -38.297 -5.520 28.944 1.00 49.59 222 GLU A CA 1
ATOM 1658 C C . GLU A 1 222 ? -38.923 -5.105 27.611 1.00 49.59 222 GLU A C 1
ATOM 1660 O O . GLU A 1 222 ? -38.295 -4.495 26.743 1.00 49.59 222 GLU A O 1
ATOM 1665 N N . ASN A 1 223 ? -40.183 -5.518 27.469 1.00 50.97 223 ASN A N 1
ATOM 1666 C CA . ASN A 1 223 ? -41.158 -4.968 26.544 1.00 50.97 223 ASN A CA 1
ATOM 1667 C C . ASN A 1 223 ? -41.348 -3.478 26.828 1.00 50.97 223 ASN A C 1
ATOM 1669 O O . ASN A 1 223 ? -41.553 -3.117 27.980 1.00 50.97 223 ASN A O 1
ATOM 1673 N N . ASP A 1 224 ? -41.466 -2.669 25.777 1.00 48.16 224 ASP A N 1
ATOM 1674 C CA . ASP A 1 224 ? -42.455 -1.597 25.800 1.00 48.16 224 ASP A CA 1
ATOM 1675 C C . ASP A 1 224 ? -43.089 -1.414 24.421 1.00 48.16 224 ASP A C 1
ATOM 1677 O O . ASP A 1 224 ? -42.460 -1.085 23.412 1.00 48.16 224 ASP A O 1
ATOM 1681 N N . ASP A 1 225 ? -44.381 -1.705 24.440 1.00 53.91 225 ASP A N 1
ATOM 1682 C CA . ASP A 1 225 ? -45.384 -1.535 23.412 1.00 53.91 225 ASP A CA 1
ATOM 1683 C C . ASP A 1 225 ? -45.795 -0.058 23.370 1.00 53.91 225 ASP A C 1
ATOM 1685 O O . ASP A 1 225 ? -46.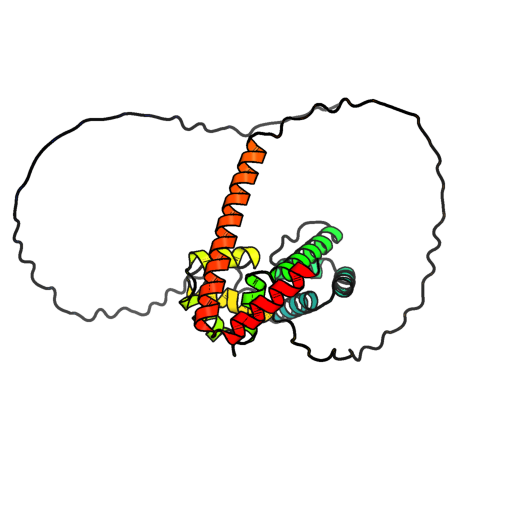172 0.526 24.386 1.00 53.91 225 ASP A O 1
ATOM 1689 N N . SER A 1 226 ? -45.719 0.573 22.201 1.00 49.19 226 SER A N 1
ATOM 1690 C CA . SER A 1 226 ? -46.414 1.833 21.923 1.00 49.19 226 SER A CA 1
ATOM 1691 C C . SER A 1 226 ? -46.516 2.040 20.420 1.00 49.19 226 SER A C 1
ATOM 1693 O O . SER A 1 226 ? -45.628 2.588 19.766 1.00 49.19 226 SER A O 1
ATOM 1695 N N . GLY A 1 227 ? -47.634 1.578 19.868 1.00 49.69 227 GLY A N 1
ATOM 1696 C CA . GLY A 1 227 ? -48.039 1.903 18.512 1.00 49.69 227 GLY A CA 1
ATOM 1697 C C . GLY A 1 227 ? -48.333 3.391 18.314 1.00 49.69 227 GLY A C 1
ATOM 1698 O O . GLY A 1 227 ? -48.736 4.109 19.227 1.00 49.69 227 GLY A O 1
ATOM 1699 N N . SER A 1 228 ? -48.223 3.846 17.069 1.00 40.56 228 SER A N 1
ATOM 1700 C CA . SER A 1 228 ? -49.060 4.931 16.570 1.00 40.56 228 SER A CA 1
ATOM 1701 C C . SER A 1 228 ? -49.243 4.814 15.055 1.00 40.56 228 SER A C 1
ATOM 1703 O O . SER A 1 228 ? -48.530 4.094 14.358 1.00 40.56 228 SER A O 1
ATOM 1705 N N . TRP A 1 229 ? -50.316 5.439 14.594 1.00 48.22 229 TRP A N 1
ATOM 1706 C CA . TRP A 1 229 ? -51.097 5.097 13.419 1.00 48.22 229 TRP A CA 1
ATOM 1707 C C . TRP A 1 229 ? -50.788 5.996 12.215 1.00 48.22 229 TRP A C 1
ATOM 1709 O O . TRP A 1 229 ? -50.882 7.208 12.351 1.00 48.22 229 TRP A O 1
ATOM 1719 N N . LEU A 1 230 ? -50.604 5.368 11.041 1.00 43.06 230 LEU A N 1
ATOM 1720 C CA . LEU A 1 230 ? -51.014 5.807 9.685 1.00 43.06 230 LEU A CA 1
ATOM 1721 C C . LEU A 1 230 ? -50.638 7.261 9.239 1.00 43.06 230 LEU A C 1
ATOM 1723 O O . LEU A 1 230 ? -49.795 7.901 9.848 1.00 43.06 230 LEU A O 1
ATOM 1727 N N . PRO A 1 231 ? -51.069 7.737 8.052 1.00 67.44 231 PRO A N 1
ATOM 1728 C CA . PRO A 1 231 ? -50.296 7.593 6.815 1.00 67.44 231 PRO A CA 1
ATOM 1729 C C . PRO A 1 231 ? -50.098 8.946 6.101 1.00 67.44 231 PRO A C 1
ATOM 1731 O O . PRO A 1 231 ? -50.970 9.805 6.161 1.00 67.44 231 PRO A O 1
ATOM 1734 N N . GLU A 1 232 ? -49.037 9.145 5.315 1.00 44.81 232 GLU A N 1
ATOM 1735 C CA . GLU A 1 232 ? -49.025 10.320 4.431 1.00 44.81 232 GLU A CA 1
ATOM 1736 C C . GLU A 1 232 ? -48.356 10.063 3.083 1.00 44.81 232 GLU A C 1
ATOM 1738 O O . GLU A 1 232 ? -47.176 9.735 2.963 1.00 44.81 232 GLU A O 1
ATOM 1743 N N . ASN A 1 233 ? -49.195 10.189 2.054 1.00 52.53 233 ASN A N 1
ATOM 1744 C CA . ASN A 1 233 ? -48.872 10.125 0.641 1.00 52.53 233 ASN A CA 1
ATOM 1745 C C . ASN A 1 233 ? -47.868 11.226 0.284 1.00 52.53 233 ASN A C 1
ATOM 1747 O O . ASN A 1 233 ? -48.249 12.363 0.007 1.00 52.53 233 ASN A O 1
ATOM 1751 N N . VAL A 1 234 ? -46.585 10.877 0.226 1.00 48.28 234 VAL A N 1
ATOM 1752 C CA . VAL A 1 234 ? -45.572 11.743 -0.375 1.00 48.28 234 VAL A CA 1
ATOM 1753 C C . VAL A 1 234 ? -45.626 11.544 -1.884 1.00 48.28 234 VAL A C 1
ATOM 1755 O O . VAL A 1 234 ? -45.162 10.543 -2.431 1.00 48.28 234 VAL A O 1
ATOM 1758 N N . VAL A 1 235 ? -46.229 12.518 -2.563 1.00 48.16 235 VAL A N 1
ATOM 1759 C CA . VAL A 1 235 ? -46.122 12.695 -4.011 1.00 48.16 235 VAL A CA 1
ATOM 1760 C C . VAL A 1 235 ? -44.636 12.751 -4.360 1.00 48.16 235 VAL A C 1
ATOM 1762 O O . VAL A 1 235 ? -43.951 13.721 -4.042 1.00 48.16 235 VAL A O 1
ATOM 1765 N N . ALA A 1 236 ? -44.138 11.695 -5.005 1.00 46.12 236 ALA A N 1
ATOM 1766 C CA . ALA A 1 236 ? -42.794 11.637 -5.556 1.00 46.12 236 ALA A CA 1
ATOM 1767 C C . ALA A 1 236 ? -42.686 12.645 -6.707 1.00 46.12 236 ALA A C 1
ATOM 1769 O O . ALA A 1 236 ? -42.923 12.332 -7.877 1.00 46.12 236 ALA A O 1
ATOM 1770 N N . THR A 1 237 ? -42.342 13.886 -6.376 1.00 43.72 237 THR A N 1
ATOM 1771 C CA . THR A 1 237 ? -41.813 14.835 -7.344 1.00 43.72 237 THR A CA 1
ATOM 1772 C C . THR A 1 237 ? -40.551 14.208 -7.923 1.00 43.72 237 THR A C 1
ATOM 1774 O O . THR A 1 237 ? -39.563 13.996 -7.226 1.00 43.72 237 THR A O 1
ATOM 1777 N N . LYS A 1 238 ? -40.603 13.841 -9.210 1.00 54.53 238 LYS A N 1
ATOM 1778 C CA . LYS A 1 238 ? -39.424 13.461 -9.992 1.00 54.53 238 LYS A CA 1
ATOM 1779 C C . LYS A 1 238 ? -38.449 14.634 -9.947 1.00 54.53 238 LYS A C 1
ATOM 1781 O O . LYS A 1 238 ? -38.562 15.569 -10.737 1.00 54.53 238 LYS A O 1
ATOM 1786 N N . VAL A 1 239 ? -37.531 14.593 -8.987 1.00 53.59 239 VAL A N 1
ATOM 1787 C CA . VAL A 1 239 ? -36.372 15.474 -8.925 1.00 53.59 239 VAL A CA 1
ATOM 1788 C C . VAL A 1 239 ? -35.587 15.194 -10.200 1.00 53.59 239 VAL A C 1
ATOM 1790 O O . VAL A 1 239 ? -35.092 14.087 -10.409 1.00 53.59 239 VAL A O 1
ATOM 1793 N N . LEU A 1 240 ? -35.581 16.169 -11.107 1.00 58.25 240 LEU A N 1
ATOM 1794 C CA . LEU A 1 240 ? -34.714 16.152 -12.276 1.00 58.25 240 LEU A CA 1
ATOM 1795 C C . LEU A 1 240 ? -33.277 15.962 -11.767 1.00 58.25 240 LEU A C 1
ATOM 1797 O O . LEU A 1 240 ? -32.866 16.748 -10.911 1.00 58.25 240 LEU A O 1
ATOM 1801 N N . PRO A 1 241 ? -32.543 14.931 -12.230 1.00 57.53 241 PRO A N 1
ATOM 1802 C CA . PRO A 1 241 ? -31.169 14.718 -11.808 1.00 57.53 241 PRO A CA 1
ATOM 1803 C C . PRO A 1 241 ? -30.381 15.993 -12.079 1.00 57.53 241 PRO A C 1
ATOM 1805 O O . PRO A 1 241 ? -30.453 16.572 -13.168 1.00 57.53 241 PRO A O 1
ATOM 1808 N N . ASP A 1 242 ? -29.695 16.460 -11.045 1.00 73.69 242 ASP A N 1
ATOM 1809 C CA . ASP A 1 242 ? -28.989 17.724 -11.072 1.00 73.69 242 ASP A CA 1
ATOM 1810 C C . ASP A 1 242 ? -27.946 17.655 -12.200 1.00 73.69 242 ASP A C 1
ATOM 1812 O O . ASP A 1 242 ? -27.099 16.758 -12.234 1.00 73.69 242 ASP A O 1
ATOM 1816 N N . LEU A 1 243 ? -28.003 18.576 -13.169 1.00 76.31 243 LEU A N 1
ATOM 1817 C CA . LEU A 1 243 ? -27.120 18.584 -14.351 1.00 76.31 243 LEU A CA 1
ATOM 1818 C C . LEU A 1 243 ? -25.624 18.568 -13.968 1.00 76.31 243 LEU A C 1
ATOM 1820 O O . LEU A 1 243 ? -24.754 18.274 -14.795 1.00 76.31 243 LEU A O 1
ATOM 1824 N N . GLN A 1 244 ? -25.300 18.906 -12.719 1.00 78.00 244 GLN A N 1
ATOM 1825 C CA . GLN A 1 244 ? -23.964 18.770 -12.149 1.00 78.00 244 GLN A CA 1
ATOM 1826 C C . GLN A 1 244 ? -23.560 17.317 -11.867 1.00 78.00 244 GLN A C 1
ATOM 1828 O O . GLN A 1 244 ? -22.425 16.945 -12.183 1.00 78.00 244 GLN A O 1
ATOM 1833 N N . GLU A 1 245 ? -24.457 16.491 -11.331 1.00 83.12 245 GLU A N 1
ATOM 1834 C CA . GLU A 1 245 ? -24.201 15.074 -11.050 1.00 83.12 245 GLU A CA 1
ATOM 1835 C C . GLU A 1 245 ? -23.951 14.303 -12.347 1.00 83.12 245 GLU A C 1
ATOM 1837 O O . GLU A 1 245 ? -22.972 13.561 -12.454 1.00 83.12 245 GLU A O 1
ATOM 1842 N N . GLU A 1 246 ? -24.739 14.577 -13.390 1.00 82.44 246 GLU A N 1
ATOM 1843 C CA . GLU A 1 246 ? -24.563 13.960 -14.707 1.00 82.44 246 GLU A CA 1
ATOM 1844 C C . GLU A 1 246 ? -23.209 14.336 -15.338 1.00 82.44 246 GLU A C 1
ATOM 1846 O O . GLU A 1 246 ? -22.492 13.494 -15.891 1.00 82.44 246 GLU A O 1
ATOM 1851 N N . ARG A 1 247 ? -22.774 15.595 -15.187 1.00 84.62 247 ARG A N 1
ATOM 1852 C CA . ARG A 1 247 ? -21.449 16.046 -15.651 1.00 84.62 247 ARG A CA 1
ATOM 1853 C C . ARG A 1 247 ? -20.302 15.386 -14.889 1.00 84.62 247 ARG A C 1
ATOM 1855 O O . ARG A 1 247 ? -19.266 15.090 -15.495 1.00 84.62 247 ARG A O 1
ATOM 1862 N N . LEU A 1 248 ? -20.450 15.175 -13.581 1.00 86.19 248 LEU A N 1
ATOM 1863 C CA . LEU A 1 248 ? -19.463 14.458 -12.773 1.00 86.19 248 LEU A CA 1
ATOM 1864 C C . LEU A 1 248 ? -19.400 12.984 -13.176 1.00 86.19 248 LEU A C 1
ATOM 1866 O O . LEU A 1 248 ? -18.300 12.471 -13.404 1.00 86.19 248 LEU A O 1
ATOM 1870 N N . HIS A 1 249 ? -20.555 12.350 -13.370 1.00 85.62 249 HIS A N 1
ATOM 1871 C CA . HIS A 1 249 ? -20.656 10.971 -13.829 1.00 85.62 249 HIS A CA 1
ATOM 1872 C C . HIS A 1 249 ? -19.982 10.785 -15.197 1.00 85.62 249 HIS A C 1
ATOM 1874 O O . HIS A 1 249 ? -19.092 9.947 -15.344 1.00 85.62 249 HIS A O 1
ATOM 1880 N N . LEU A 1 250 ? -20.268 11.653 -16.175 1.00 89.00 250 LEU A N 1
ATOM 1881 C CA . LEU A 1 250 ? -19.632 11.614 -17.499 1.00 89.00 250 LEU A CA 1
ATOM 1882 C C . LEU A 1 250 ? -18.110 11.819 -17.445 1.00 89.00 250 LEU A C 1
ATOM 1884 O O . LEU A 1 250 ? -17.364 11.225 -18.232 1.00 89.00 250 LEU A O 1
ATOM 1888 N N . ARG A 1 251 ? -17.608 12.660 -16.531 1.00 91.56 251 ARG A N 1
ATOM 1889 C CA . ARG A 1 251 ? -16.158 12.830 -16.328 1.00 91.56 251 ARG A CA 1
ATOM 1890 C C . ARG A 1 251 ? -15.523 11.565 -15.760 1.00 91.56 251 ARG A C 1
ATOM 1892 O O . ARG A 1 251 ? -14.489 11.139 -16.283 1.00 91.56 251 ARG A O 1
ATOM 1899 N N . GLN A 1 252 ? -16.137 10.965 -14.741 1.00 89.19 252 GLN A N 1
ATOM 1900 C CA . GLN A 1 252 ? -15.673 9.707 -14.157 1.00 89.19 252 GLN A CA 1
ATOM 1901 C C . GLN A 1 252 ? -15.701 8.578 -15.189 1.00 89.19 252 GLN A C 1
ATOM 1903 O O . GLN A 1 252 ? -14.716 7.856 -15.338 1.00 89.19 252 GLN A O 1
ATOM 1908 N N . GLU A 1 253 ? -16.761 8.486 -15.988 1.00 92.12 253 GLU A N 1
ATOM 1909 C CA . GLU A 1 253 ? -16.900 7.470 -17.025 1.00 92.12 253 GLU A CA 1
ATOM 1910 C C . GLU A 1 253 ? -15.822 7.611 -18.110 1.00 92.12 253 GLU A C 1
ATOM 1912 O O . GLU A 1 253 ? -15.142 6.642 -18.457 1.00 92.12 253 GLU A O 1
ATOM 1917 N N . ARG A 1 254 ? -15.569 8.832 -18.604 1.00 92.94 254 ARG A N 1
ATOM 1918 C CA . ARG A 1 254 ? -14.470 9.094 -19.554 1.00 92.94 254 ARG A CA 1
ATOM 1919 C C . ARG A 1 254 ? -13.114 8.731 -18.958 1.00 92.94 254 ARG A C 1
ATOM 1921 O O . ARG A 1 254 ? -12.253 8.201 -19.666 1.00 92.94 254 ARG A O 1
ATOM 1928 N N . GLN A 1 255 ? -12.906 9.004 -17.673 1.00 91.06 255 GLN A N 1
ATOM 1929 C CA . GLN A 1 255 ? -11.675 8.644 -16.979 1.00 91.06 255 GLN A CA 1
ATOM 1930 C C . GLN A 1 255 ? -11.527 7.122 -16.861 1.00 91.06 255 GLN A C 1
ATOM 1932 O O . GLN A 1 255 ? -10.450 6.599 -17.144 1.00 91.06 255 GLN A O 1
ATOM 1937 N N . LEU A 1 256 ? -12.601 6.403 -16.531 1.00 87.81 256 LEU A N 1
ATOM 1938 C CA . LEU A 1 256 ? -12.626 4.941 -16.490 1.00 87.81 256 LEU A CA 1
ATOM 1939 C C . LEU A 1 256 ? -12.374 4.329 -17.871 1.00 87.81 256 LEU A C 1
ATOM 1941 O O . LEU A 1 256 ? -11.537 3.437 -17.980 1.00 87.81 256 LEU A O 1
ATOM 1945 N N . ARG A 1 257 ? -12.990 4.855 -18.937 1.00 90.62 257 ARG A N 1
ATOM 1946 C CA . ARG A 1 257 ? -12.737 4.416 -20.322 1.00 90.62 257 ARG A CA 1
ATOM 1947 C C . ARG A 1 257 ? -11.270 4.601 -20.720 1.00 90.62 257 ARG A C 1
ATOM 1949 O O . ARG A 1 257 ? -10.671 3.694 -21.290 1.00 90.62 257 ARG A O 1
ATOM 1956 N N . ARG A 1 258 ? -10.658 5.739 -20.370 1.00 90.81 258 ARG A N 1
ATOM 1957 C CA . ARG A 1 258 ? -9.217 5.974 -20.596 1.00 90.81 258 ARG A CA 1
ATOM 1958 C C . ARG A 1 258 ? -8.344 4.998 -19.804 1.00 90.81 258 ARG A C 1
ATOM 1960 O O . ARG A 1 258 ? -7.349 4.519 -20.336 1.00 90.81 258 ARG A O 1
ATOM 1967 N N . ARG A 1 259 ? -8.712 4.688 -18.555 1.00 85.56 259 ARG A N 1
ATOM 1968 C CA . ARG A 1 259 ? -7.996 3.704 -17.723 1.00 85.56 259 ARG A CA 1
ATOM 1969 C C . ARG A 1 259 ? -8.117 2.286 -18.281 1.00 85.56 259 ARG A C 1
ATOM 1971 O O . ARG A 1 259 ? -7.113 1.585 -18.289 1.00 85.56 259 ARG A O 1
ATOM 1978 N N . ARG A 1 260 ? -9.299 1.892 -18.768 1.00 85.75 260 ARG A N 1
ATOM 1979 C CA . ARG A 1 260 ? -9.532 0.590 -19.417 1.00 85.75 260 ARG A CA 1
ATOM 1980 C C . ARG A 1 260 ? -8.682 0.436 -20.676 1.00 85.75 260 ARG A C 1
ATOM 1982 O O . ARG A 1 260 ? -7.885 -0.488 -20.724 1.00 85.75 260 ARG A O 1
ATOM 1989 N N . ARG A 1 261 ? -8.718 1.412 -21.591 1.00 89.38 261 ARG A N 1
ATOM 1990 C CA . ARG A 1 261 ? -7.880 1.390 -22.806 1.00 89.38 261 ARG A CA 1
ATOM 1991 C C . ARG A 1 261 ? -6.386 1.304 -22.513 1.00 89.38 261 ARG A C 1
ATOM 1993 O O . ARG A 1 261 ? -5.663 0.579 -23.178 1.00 89.38 261 ARG A O 1
ATOM 2000 N N . LEU A 1 262 ? -5.904 2.043 -21.513 1.00 90.12 262 LEU A N 1
ATOM 2001 C CA . LEU A 1 262 ? -4.490 1.978 -21.137 1.00 90.12 262 LEU A CA 1
ATOM 2002 C C . LEU A 1 262 ? -4.126 0.604 -20.556 1.00 90.12 262 LEU A C 1
ATOM 2004 O O . LEU A 1 262 ? -3.042 0.101 -20.821 1.00 90.12 262 LEU A O 1
ATOM 2008 N N . ALA A 1 263 ? -5.026 -0.011 -19.785 1.00 78.12 263 ALA A N 1
ATOM 2009 C CA . ALA A 1 263 ? -4.825 -1.360 -19.267 1.00 78.12 263 ALA A CA 1
ATOM 2010 C C . ALA A 1 263 ? -4.858 -2.430 -20.374 1.00 78.12 263 ALA A C 1
ATOM 2012 O O . ALA A 1 263 ? -4.069 -3.366 -20.305 1.00 78.12 263 ALA A O 1
ATOM 2013 N N . GLU A 1 264 ? -5.725 -2.282 -21.380 1.00 81.75 264 GLU A N 1
ATOM 2014 C CA . GLU A 1 264 ? -5.779 -3.143 -22.574 1.00 81.75 264 GLU A CA 1
ATOM 2015 C C . GLU A 1 264 ? -4.462 -3.079 -23.353 1.00 81.75 264 GLU A C 1
ATOM 2017 O O . GLU A 1 264 ? -3.827 -4.110 -23.547 1.00 81.75 264 GLU A O 1
ATOM 2022 N N . LEU A 1 265 ? -3.975 -1.873 -23.666 1.00 86.94 265 LEU A N 1
ATOM 2023 C CA . LEU A 1 265 ? -2.689 -1.687 -24.351 1.00 86.94 265 LEU A CA 1
ATOM 2024 C C . LEU A 1 265 ? -1.516 -2.278 -23.557 1.00 86.94 265 LEU A C 1
ATOM 2026 O O . LEU A 1 265 ? -0.632 -2.912 -24.120 1.00 86.94 265 LEU A O 1
ATOM 2030 N N . LEU A 1 266 ? -1.507 -2.116 -22.229 1.00 80.25 266 LEU A N 1
ATOM 2031 C CA . LEU A 1 266 ? -0.486 -2.747 -21.388 1.00 80.25 266 LEU A CA 1
ATOM 2032 C C . LEU A 1 266 ? -0.581 -4.276 -21.410 1.00 80.25 266 LEU A C 1
ATOM 2034 O O . LEU A 1 266 ? 0.446 -4.942 -21.324 1.00 80.25 266 LEU A O 1
ATOM 2038 N N . ALA A 1 267 ? -1.785 -4.841 -21.492 1.00 76.69 267 ALA A N 1
ATOM 2039 C CA . ALA A 1 267 ? -1.962 -6.284 -21.595 1.00 76.69 267 ALA A CA 1
ATOM 2040 C C . ALA A 1 267 ? -1.471 -6.811 -22.952 1.00 76.69 267 ALA A C 1
ATOM 2042 O O . ALA A 1 267 ? -0.777 -7.825 -22.973 1.00 76.69 267 ALA A O 1
ATOM 2043 N N . GLU A 1 268 ? -1.760 -6.101 -24.045 1.00 81.81 268 GLU A N 1
ATOM 2044 C CA . GLU A 1 268 ? -1.265 -6.415 -25.391 1.00 81.81 268 GLU A CA 1
ATOM 2045 C C . GLU A 1 268 ? 0.272 -6.378 -25.443 1.00 81.81 268 GLU A C 1
ATOM 2047 O O . GLU A 1 268 ? 0.903 -7.358 -25.840 1.00 81.81 268 GLU A O 1
ATOM 2052 N N . GLU A 1 269 ? 0.898 -5.321 -24.925 1.00 85.75 269 GLU A N 1
ATOM 2053 C CA . GLU A 1 269 ? 2.363 -5.195 -24.880 1.00 85.75 269 GLU A CA 1
ATOM 2054 C C . GLU A 1 269 ? 3.028 -6.238 -23.968 1.00 85.75 269 GLU A C 1
ATOM 2056 O O . GLU A 1 269 ? 4.105 -6.753 -24.260 1.00 85.75 269 GLU A O 1
ATOM 2061 N N . LEU A 1 270 ? 2.401 -6.601 -22.847 1.00 76.94 270 LEU A N 1
ATOM 2062 C CA . LEU A 1 270 ? 2.928 -7.671 -21.995 1.00 76.94 270 LEU A CA 1
ATOM 2063 C C . LEU A 1 270 ? 2.753 -9.050 -22.640 1.00 76.94 270 LEU A C 1
ATOM 2065 O O . LEU A 1 270 ? 3.600 -9.922 -22.442 1.00 76.94 270 LEU A O 1
ATOM 2069 N N . SER A 1 271 ? 1.690 -9.247 -23.424 1.00 72.62 271 SER A N 1
ATOM 2070 C CA . SER A 1 271 ? 1.451 -10.490 -24.160 1.00 72.62 271 SER A CA 1
ATOM 2071 C C . SER A 1 271 ? 2.444 -10.703 -25.303 1.00 72.62 271 SER A C 1
ATOM 2073 O O . SER A 1 271 ? 2.882 -11.833 -25.511 1.00 72.62 271 SER A O 1
ATOM 2075 N N . SER A 1 272 ? 2.870 -9.629 -25.977 1.00 76.38 272 SER A N 1
ATOM 2076 C CA . SER A 1 272 ? 3.868 -9.699 -27.052 1.00 76.38 272 SER A CA 1
ATOM 2077 C C . SER A 1 272 ? 5.267 -10.049 -26.527 1.00 76.38 272 SER A C 1
ATOM 2079 O O . SER A 1 272 ? 6.023 -10.746 -27.200 1.00 76.38 272 SER A O 1
ATOM 2081 N N . VAL A 1 273 ? 5.600 -9.627 -25.301 1.00 71.56 273 VAL A N 1
ATOM 2082 C CA . VAL A 1 273 ? 6.919 -9.844 -24.677 1.00 71.56 273 VAL A CA 1
ATOM 2083 C C . VAL A 1 273 ? 7.033 -11.198 -23.967 1.00 71.56 273 VAL A C 1
ATOM 2085 O O . VAL A 1 273 ? 8.116 -11.777 -23.930 1.00 71.56 273 VAL A O 1
ATOM 2088 N N . LEU A 1 274 ? 5.944 -11.717 -23.391 1.00 67.69 274 LEU A N 1
ATOM 2089 C CA . LEU A 1 274 ? 5.961 -12.964 -22.606 1.00 67.69 274 LEU A CA 1
ATOM 2090 C C . LEU A 1 274 ? 5.748 -14.240 -23.439 1.00 67.69 274 LEU A C 1
ATOM 2092 O O . LEU A 1 274 ? 5.793 -15.336 -22.882 1.00 67.69 274 LEU A O 1
ATOM 2096 N N . GLY A 1 275 ? 5.547 -14.113 -24.753 1.00 63.66 275 GLY A N 1
ATOM 2097 C CA . GLY A 1 275 ? 5.259 -15.233 -25.647 1.00 63.66 275 GLY A CA 1
ATOM 2098 C C . GLY A 1 275 ? 3.799 -15.701 -25.563 1.00 63.66 275 GLY A C 1
ATOM 2099 O O . GLY A 1 275 ? 3.173 -15.712 -24.498 1.00 63.66 275 GLY A O 1
ATOM 2100 N N . ASN A 1 276 ? 3.255 -16.108 -26.715 1.00 58.7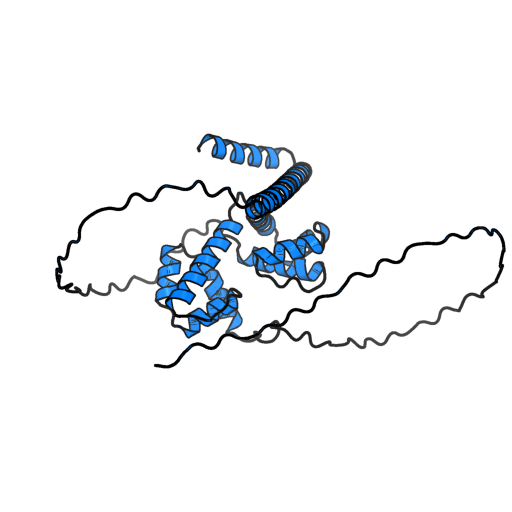2 276 ASN A N 1
ATOM 2101 C CA . ASN A 1 276 ? 1.831 -16.413 -26.919 1.00 58.72 276 ASN A CA 1
ATOM 2102 C C . ASN A 1 276 ? 1.249 -17.451 -25.941 1.00 58.72 276 ASN A C 1
ATOM 2104 O O . ASN A 1 276 ? 0.048 -17.432 -25.681 1.00 58.72 276 ASN A O 1
ATOM 2108 N N . GLU A 1 277 ? 2.065 -18.332 -25.362 1.00 61.59 277 GLU A N 1
ATOM 2109 C CA . GLU A 1 277 ? 1.584 -19.393 -24.470 1.00 61.59 277 GLU A CA 1
ATOM 2110 C C . GLU A 1 277 ? 1.133 -18.872 -23.098 1.00 61.59 277 GLU A C 1
ATOM 2112 O O . GLU A 1 277 ? 0.072 -19.265 -22.605 1.00 61.59 277 GLU A O 1
ATOM 2117 N N . ALA A 1 278 ? 1.872 -17.927 -22.506 1.00 60.53 278 ALA A N 1
ATOM 2118 C CA . ALA A 1 278 ? 1.505 -17.331 -21.220 1.00 60.53 278 ALA A CA 1
ATOM 2119 C C . ALA A 1 278 ? 0.306 -16.374 -21.357 1.00 60.53 278 ALA A C 1
ATOM 2121 O O . ALA A 1 278 ? -0.550 -16.301 -20.470 1.00 60.53 278 ALA A O 1
ATOM 2122 N N . ALA A 1 279 ? 0.212 -15.680 -22.494 1.00 55.34 279 ALA A N 1
ATOM 2123 C CA . ALA A 1 279 ? -0.907 -14.806 -22.824 1.00 55.34 279 ALA A CA 1
ATOM 2124 C C . ALA A 1 279 ? -2.201 -15.590 -23.103 1.00 55.34 279 ALA A C 1
ATOM 2126 O O . ALA A 1 279 ? -3.260 -15.239 -22.583 1.00 55.34 279 ALA A O 1
ATOM 2127 N N . ALA A 1 280 ? -2.121 -16.696 -23.853 1.00 59.03 280 ALA A N 1
ATOM 2128 C CA . ALA A 1 280 ? -3.275 -17.542 -24.151 1.00 59.03 280 ALA A CA 1
ATOM 2129 C C . ALA A 1 280 ? -3.847 -18.231 -22.900 1.00 59.03 280 ALA A C 1
ATOM 2131 O O . ALA A 1 280 ? -5.060 -18.428 -22.817 1.00 59.03 280 ALA A O 1
ATOM 2132 N N . ALA A 1 281 ? -3.001 -18.570 -21.920 1.00 66.25 281 ALA A N 1
ATOM 2133 C CA . ALA A 1 281 ? -3.441 -19.107 -20.632 1.00 66.25 281 ALA A CA 1
ATOM 2134 C C . ALA A 1 281 ? -4.201 -18.059 -19.799 1.00 66.25 281 ALA A C 1
ATOM 2136 O O . ALA A 1 281 ? -5.259 -18.358 -19.251 1.00 66.25 281 ALA A O 1
ATOM 2137 N N . LEU A 1 282 ? -3.713 -16.813 -19.768 1.00 63.88 282 LEU A N 1
ATOM 2138 C CA . LEU A 1 282 ? -4.367 -15.705 -19.062 1.00 63.88 282 LEU A CA 1
ATOM 2139 C C . LEU A 1 282 ? -5.704 -15.294 -19.698 1.00 63.88 282 LEU A C 1
ATOM 2141 O O . LEU A 1 282 ? -6.647 -14.982 -18.976 1.00 63.88 282 LEU A O 1
ATOM 2145 N N . VAL A 1 283 ? -5.809 -15.320 -21.030 1.00 65.06 283 VAL A N 1
ATOM 2146 C CA . VAL A 1 283 ? -7.066 -15.020 -21.740 1.00 65.06 283 VAL A CA 1
ATOM 2147 C C . VAL A 1 283 ? -8.092 -16.144 -21.561 1.00 65.06 283 VAL A C 1
ATOM 2149 O O . VAL A 1 283 ? -9.271 -15.855 -21.366 1.00 65.06 283 VAL A O 1
ATOM 2152 N N . ARG A 1 284 ? -7.669 -17.418 -21.564 1.00 64.25 284 ARG A N 1
ATOM 2153 C CA . ARG A 1 284 ? -8.562 -18.554 -21.269 1.00 64.25 284 ARG A CA 1
ATOM 2154 C C . ARG A 1 284 ? -9.113 -18.497 -19.845 1.00 64.25 284 ARG A C 1
ATOM 2156 O O . ARG A 1 284 ? -10.317 -18.651 -19.672 1.00 64.25 284 ARG A O 1
ATOM 2163 N N . ASP A 1 285 ? -8.266 -18.210 -18.860 1.00 65.56 285 ASP A N 1
ATOM 2164 C CA . ASP A 1 285 ? -8.678 -18.128 -17.451 1.00 65.56 285 ASP A CA 1
ATOM 2165 C C . ASP A 1 285 ? -9.609 -16.927 -17.187 1.00 65.56 285 ASP A C 1
ATOM 2167 O O . ASP A 1 285 ? -10.565 -17.024 -16.420 1.00 65.56 285 ASP A O 1
ATOM 2171 N N . ALA A 1 286 ? -9.401 -15.806 -17.890 1.00 60.53 286 ALA A N 1
ATOM 2172 C CA . ALA A 1 286 ? -10.299 -14.653 -17.824 1.00 60.53 286 ALA A CA 1
ATOM 2173 C C . ALA A 1 286 ? -11.671 -14.918 -18.474 1.00 60.53 286 ALA A C 1
ATOM 2175 O O . ALA A 1 286 ? -12.675 -14.400 -17.994 1.00 60.53 286 ALA A O 1
ATOM 2176 N N . ARG A 1 287 ? -11.735 -15.724 -19.543 1.00 55.50 287 ARG A N 1
ATOM 2177 C CA . ARG A 1 287 ? -12.982 -16.011 -20.274 1.00 55.50 287 ARG A CA 1
ATOM 2178 C C . ARG A 1 287 ? -13.890 -16.990 -19.521 1.00 55.50 287 ARG A C 1
ATOM 2180 O O . ARG A 1 287 ? -15.078 -16.728 -19.395 1.00 55.50 287 ARG A O 1
ATOM 2187 N N . VAL A 1 288 ? -13.316 -18.037 -18.920 1.00 63.66 288 VAL A N 1
ATOM 2188 C CA . VAL A 1 288 ? -14.055 -19.034 -18.113 1.00 63.66 288 VAL A CA 1
ATOM 2189 C C . VAL A 1 288 ? -14.773 -18.402 -16.913 1.00 63.66 288 VAL A C 1
ATOM 2191 O O . VAL A 1 288 ? -15.826 -18.877 -16.507 1.00 63.66 288 VAL A O 1
ATOM 2194 N N . ARG A 1 289 ? -14.237 -17.316 -16.349 1.00 53.47 289 ARG A N 1
ATOM 2195 C CA . ARG A 1 289 ? -14.841 -16.630 -15.193 1.00 53.47 289 ARG A CA 1
ATOM 2196 C C . ARG A 1 289 ? -15.974 -15.681 -15.555 1.00 53.47 289 ARG A C 1
ATOM 2198 O O . ARG A 1 289 ? -16.821 -15.425 -14.711 1.00 53.47 289 ARG A O 1
ATOM 2205 N N . VAL A 1 290 ? -15.977 -15.163 -16.781 1.00 50.22 290 VAL A N 1
ATOM 2206 C CA . VAL A 1 290 ? -17.061 -14.310 -17.283 1.00 50.22 290 VAL A CA 1
ATOM 2207 C C . VAL A 1 290 ? -18.274 -15.158 -17.661 1.00 50.22 290 VAL A C 1
ATOM 2209 O O . VAL A 1 290 ? -19.389 -14.735 -17.404 1.00 50.22 290 VAL A O 1
ATOM 2212 N N . ASP A 1 291 ? -18.063 -16.368 -18.184 1.00 43.78 291 ASP A N 1
ATOM 2213 C CA . ASP A 1 291 ? -19.154 -17.290 -18.540 1.00 43.78 291 ASP A CA 1
ATOM 2214 C C . ASP A 1 291 ? -19.739 -18.043 -17.320 1.00 43.78 291 ASP A C 1
ATOM 2216 O O . ASP A 1 291 ? -20.733 -18.755 -17.444 1.00 43.78 291 ASP A O 1
ATOM 2220 N N . ALA A 1 292 ? -19.118 -17.906 -16.141 1.00 52.03 292 ALA A N 1
ATOM 2221 C CA . ALA A 1 292 ? -19.561 -18.507 -14.878 1.00 52.03 292 ALA A CA 1
ATOM 2222 C C . ALA A 1 292 ? -20.337 -17.535 -13.961 1.00 52.03 292 ALA A C 1
ATOM 2224 O O . ALA A 1 292 ? -20.675 -17.908 -12.835 1.00 52.03 292 ALA A O 1
ATOM 2225 N N . GLN A 1 293 ? -20.586 -16.304 -14.420 1.00 44.75 293 GLN A N 1
ATOM 2226 C CA . GLN A 1 293 ? -21.428 -15.293 -13.766 1.00 44.75 293 GLN A CA 1
ATOM 2227 C C . GLN A 1 293 ? -22.703 -15.067 -14.575 1.00 44.75 293 GLN A C 1
ATOM 2229 O O . GLN A 1 293 ? -23.751 -14.851 -13.930 1.00 44.75 293 GLN A O 1
#

pLDDT: mean 71.61, std 21.98, range [32.34, 97.69]

Secondary structure (DSSP, 8-state):
------------------------------------PPPP----------------SSTTTT-STHHHHHHHHHHHHHHS-HHHHHHHHHHS-HHHHHHHHHHTT----S-HHHHHHHHHHHHHHHHHHHSTTSHHHHHHHHHHTSS-HHHHHHHHHHHS-HHHHHHHHTTTT----S-HHHHHHHHHHHHHHT-----------------PPPP------------------------PPPHHHHHHHHHHHHHHHHHHHHHHHHHHHHHHHH-HHHHHHHHHHHHHHHTT-

InterPro domains:
  IPR003034 SAP domain [SM00513] (89-123)
  IPR003034 SAP domain [SM00513] (157-191)

Sequence (293 aa):
MSVSLCGLWGGQHRASTIIGPSTTAGGPGGFWTRDRPRPSLLPRQQSLQASQAPSGGWDTVFSSGVAGVLASMVRALRLADESERRRRLRAECCSELRAICVGLRLNFSGSREELVQRIEATLAHDDELAAPERPIGRLIRALAKMPGPTQAADLMAARFRAAELKRLCQPLRLNANGGKALLAGRIALELGSRKPDQGAPACRSPFGSVTSPPLQILVEEENDDSGSWLPENVVATKVLPDLQEERLHLRQERQLRRRRRLAELLAEELSSVLGNEAAAALVRDARVRVDAQ

Radius of gyration: 30.37 Å; chains: 1; bounding box: 91×71×73 Å

Organism: Polarella glacialis (NCBI:txid89957)